Protein AF-A0A015LK15-F1 (afdb_monomer)

Radius of gyration: 27.37 Å; Cα contacts (8 Å, |Δi|>4): 555; chains: 1; bounding box: 59×70×68 Å

Mean predicted aligned error: 10.57 Å

Nearest PDB structures (foldseek):
  7m5z-assembly1_A  TM=5.464E-01  e=1.252E-03  Homo sapiens
  6tpf-assembly1_A  TM=5.143E-01  e=5.768E-03  Homo sapiens
  4bkj-assembly1_A  TM=4.515E-01  e=1.238E-02  Homo sapiens
  3zos-assembly1_A  TM=4.507E-01  e=1.313E-02  Homo sapiens
  7v3v-assembly1_H  TM=5.936E-01  e=7.219E-02  Saccharomyces cerevisiae S288C

Sequence (323 aa):
MSSQDDDDQCKKCGEKYMSEYDAMYKWCKSCQINNLKQNFTNWTSENEKIDNLIQEMQLEINELDDMIFEWIPYDQFDDIKEIGEGSDKVHLAIWKDGPLDYDKNKNEYTRKQQNKKIVLKLYNLRNIINEFFIDQDKKYSITYIGEVLRIHGISQYPNTEDYIIVFQDIYCVKCGKIYTNIIKEWCEPCKINYFKENLIRSGNENIDNIIHEMQLKIDYKSDIIFEWIPYNQLSDIQEIGKDDFDIIYSATWKNGPSCYNDREWTRKSNKVVTLKYLYNSQNVIKHLNMIKFNKYSKMYGVSQNPDTEIYILIFQIYIVKMR

pLDDT: mean 83.03, std 12.27, range [31.75, 96.38]

Foldseek 3Di:
DDDDPPQQAQPPPRHGAPDPVCSLLSNHLVVQLVVCVVCLVVADPVDPVQSVLLNVQQNPDDDQAFFRAGAAEPVQWAPWAWFDDDPFIKTKTWRQQDTFHQDSVVRDTDGPRDIAIKMKTKDAPVRVCCQRPVDPPVQAHSDDDDNRWHWRYKYADPPDNIIITITHPQAQPVPRHGAPDSVQSHRLVVQLVCCVPPADDQPDPLQRVLLVLLSSPDDHQPQARAGEAEPVQWAPWDFDDADPPFTKIKTWRAQAGWTADPNDIGTDHIDIKIKTWDPPDPPPSVVSVVCSPPSPQQWNYWYADPVVRIIITIHHDDPPPDD

Structure (mmCIF, N/CA/C/O backbone):
data_AF-A0A015LK15-F1
#
_entry.id   AF-A0A015LK15-F1
#
loop_
_atom_site.group_PDB
_atom_site.id
_atom_site.type_symbol
_atom_site.label_atom_id
_atom_site.label_alt_id
_atom_site.label_comp_id
_atom_site.label_asym_id
_atom_site.label_entity_id
_atom_site.label_seq_id
_atom_site.pdbx_PDB_ins_code
_atom_site.Cartn_x
_atom_site.Cartn_y
_atom_site.Cartn_z
_atom_site.occupancy
_atom_site.B_iso_or_equiv
_atom_site.auth_seq_id
_atom_site.auth_comp_id
_atom_site.auth_asym_id
_atom_site.auth_atom_id
_atom_site.pdbx_PDB_model_num
ATOM 1 N N . MET A 1 1 ? -6.405 47.075 18.929 1.00 38.19 1 MET A N 1
ATOM 2 C CA . MET A 1 1 ? -7.025 46.547 17.696 1.00 38.19 1 MET A CA 1
ATOM 3 C C . MET A 1 1 ? -6.173 45.349 17.295 1.00 38.19 1 MET A C 1
ATOM 5 O O . MET A 1 1 ? -5.124 45.557 16.712 1.00 38.19 1 MET A O 1
ATOM 9 N N . SER A 1 2 ? -6.318 44.210 17.989 1.00 42.12 2 SER A N 1
ATOM 10 C CA . SER A 1 2 ? -7.120 43.035 17.563 1.00 42.12 2 SER A CA 1
ATOM 11 C C . SER A 1 2 ? -6.777 42.631 16.124 1.00 42.12 2 SER A C 1
ATOM 13 O O . SER A 1 2 ? -6.999 43.432 15.225 1.00 42.12 2 SER A O 1
ATOM 15 N N . SER A 1 3 ? -6.263 41.451 15.799 1.00 46.72 3 SER A N 1
ATOM 16 C CA . SER A 1 3 ? -6.257 40.148 16.475 1.00 46.72 3 SER A CA 1
ATOM 17 C C . SER A 1 3 ? -5.442 39.216 15.564 1.00 46.72 3 SER A C 1
ATOM 19 O O . SER A 1 3 ? -5.793 39.096 14.391 1.00 46.72 3 SER A O 1
ATOM 21 N N . GLN A 1 4 ? -4.369 38.595 16.056 1.00 45.47 4 GLN A N 1
ATOM 22 C CA . GLN A 1 4 ? -3.610 37.583 15.297 1.00 45.47 4 GLN A CA 1
ATOM 23 C C . GLN A 1 4 ? -3.459 36.243 16.040 1.00 45.47 4 GLN A C 1
ATOM 25 O O . GLN A 1 4 ? -2.825 35.345 15.507 1.00 45.47 4 GLN A O 1
ATOM 30 N N . ASP A 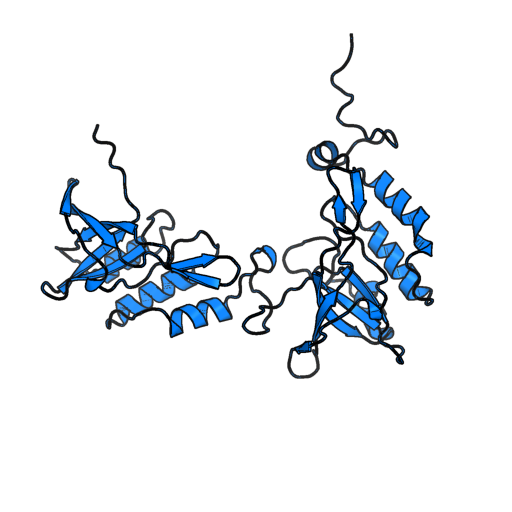1 5 ? -4.112 36.069 17.197 1.00 47.66 5 ASP A N 1
ATOM 31 C CA . ASP A 1 5 ? -3.916 34.900 18.076 1.00 47.66 5 ASP A CA 1
ATOM 32 C C . ASP A 1 5 ? -5.13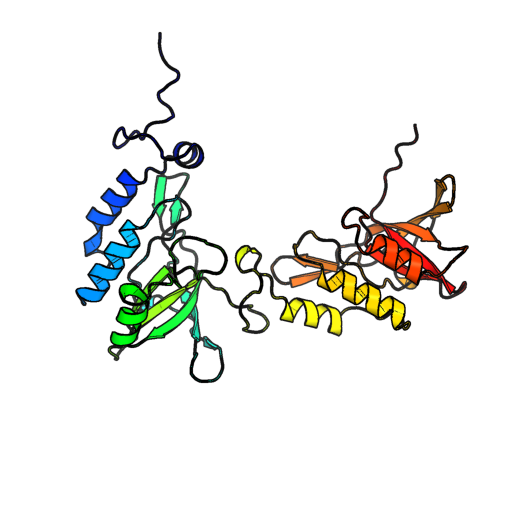3 33.946 18.175 1.00 47.66 5 ASP A C 1
ATOM 34 O O . ASP A 1 5 ? -5.098 32.988 18.943 1.00 47.66 5 ASP A O 1
ATOM 38 N N . ASP A 1 6 ? -6.208 34.162 17.402 1.00 54.12 6 ASP A N 1
ATOM 39 C CA . ASP A 1 6 ? -7.462 33.377 17.507 1.00 54.12 6 ASP A CA 1
ATOM 40 C C . ASP A 1 6 ? -7.508 32.095 16.641 1.00 54.12 6 ASP A C 1
ATOM 42 O O . ASP A 1 6 ? -8.509 31.374 16.677 1.00 54.12 6 ASP A O 1
ATOM 46 N N . ASP A 1 7 ? -6.470 31.788 15.850 1.00 66.69 7 ASP A N 1
ATOM 47 C CA . ASP A 1 7 ? -6.483 30.634 14.919 1.00 66.69 7 ASP A CA 1
ATOM 48 C C . ASP A 1 7 ? -5.888 29.340 15.522 1.00 66.69 7 ASP A C 1
ATOM 50 O O . ASP A 1 7 ? -6.102 28.244 15.008 1.00 66.69 7 ASP A O 1
ATOM 54 N N . ASP A 1 8 ? -5.214 29.446 16.672 1.00 80.31 8 ASP A N 1
ATOM 55 C CA . ASP A 1 8 ? -4.489 28.342 17.327 1.00 80.31 8 ASP A CA 1
ATOM 56 C C . ASP A 1 8 ? -5.310 27.598 18.401 1.00 80.31 8 ASP A C 1
ATOM 58 O O . ASP A 1 8 ? -4.832 26.625 18.999 1.00 80.31 8 ASP A O 1
ATOM 62 N N . GLN A 1 9 ? -6.538 28.044 18.681 1.00 90.81 9 GLN A N 1
ATOM 63 C CA . GLN A 1 9 ? -7.384 27.497 19.745 1.00 90.81 9 GLN A CA 1
ATOM 64 C C . GLN A 1 9 ? -8.638 26.808 19.205 1.00 90.81 9 GLN A C 1
ATOM 66 O O . GLN A 1 9 ? -9.304 27.256 18.266 1.00 90.81 9 GLN A O 1
ATOM 71 N N . CYS A 1 10 ? -9.011 25.704 19.847 1.00 90.50 10 CYS A N 1
ATOM 72 C CA . CYS A 1 10 ? -10.240 25.001 19.544 1.00 90.50 10 CYS A CA 1
ATOM 73 C C . CYS A 1 10 ? -11.454 25.820 19.986 1.00 90.50 10 CYS A C 1
ATOM 75 O O . CYS A 1 10 ? -11.684 26.033 21.173 1.00 90.50 10 CYS A O 1
ATOM 77 N N . LYS A 1 11 ? -12.324 26.178 19.039 1.00 88.69 11 LYS A N 1
ATOM 78 C CA . LYS A 1 11 ? -13.545 26.956 19.321 1.00 88.69 11 LYS A CA 1
ATOM 79 C C . LYS A 1 11 ? -14.558 26.245 20.228 1.00 88.69 11 LYS A C 1
ATOM 81 O O . LYS A 1 11 ? -15.452 26.900 20.750 1.00 88.69 11 LYS A O 1
ATOM 86 N N . LYS A 1 12 ? -14.460 24.917 20.382 1.00 88.94 12 LYS A N 1
ATOM 87 C CA . LYS A 1 12 ? -15.391 24.114 21.195 1.00 88.94 12 LYS A CA 1
ATOM 88 C C . LYS A 1 12 ? -15.009 24.091 22.679 1.00 88.94 12 LYS A C 1
ATOM 90 O O . LYS A 1 12 ? -15.898 24.183 23.516 1.00 88.94 12 LYS A O 1
ATOM 95 N N . CYS A 1 13 ? -13.720 23.960 23.004 1.00 92.38 13 CYS A N 1
ATOM 96 C CA . CYS A 1 13 ? -13.251 23.824 24.392 1.00 92.38 13 CYS A CA 1
ATOM 97 C C . CYS A 1 13 ? -12.262 24.908 24.849 1.00 92.38 13 CYS A C 1
ATOM 99 O O . CYS A 1 13 ? -11.939 24.959 26.030 1.00 92.38 13 CYS A O 1
ATOM 101 N N . GLY A 1 14 ? -11.773 25.764 23.948 1.00 91.06 14 GLY A N 1
ATOM 102 C CA . GLY A 1 14 ? -10.779 26.802 24.240 1.00 91.06 14 GLY A CA 1
ATOM 103 C C . GLY A 1 14 ? -9.339 26.295 24.384 1.00 91.06 14 GLY A C 1
ATOM 104 O O . GLY A 1 14 ? -8.431 27.097 24.575 1.00 91.06 14 GLY A O 1
ATOM 105 N N . GLU A 1 15 ? -9.099 24.985 24.287 1.00 92.12 15 GLU A N 1
ATOM 106 C CA . GLU A 1 15 ? -7.746 24.427 24.366 1.00 92.12 15 GLU A CA 1
ATOM 107 C C . GLU A 1 15 ? -6.954 24.663 23.077 1.00 92.12 15 GLU A C 1
ATOM 109 O O . GLU A 1 15 ? -7.517 24.696 21.979 1.00 92.12 15 GLU A O 1
ATOM 114 N N . LYS A 1 16 ? -5.630 24.792 23.206 1.00 91.62 16 LYS A N 1
ATOM 115 C CA . LYS A 1 16 ? -4.730 24.933 22.059 1.00 91.62 16 LYS A CA 1
ATOM 116 C C . LYS A 1 16 ? -4.676 23.629 21.252 1.00 91.62 16 LYS A C 1
ATOM 118 O O . LYS A 1 16 ? -4.640 22.545 21.835 1.00 91.62 16 LYS A O 1
ATOM 123 N N . TYR A 1 17 ? -4.635 23.728 19.924 1.00 90.38 17 TYR A N 1
ATOM 124 C CA . TYR A 1 17 ? -4.337 22.570 19.076 1.00 90.38 17 TYR A CA 1
ATOM 125 C C . TYR A 1 17 ? -2.923 22.033 19.342 1.00 90.38 17 TYR A C 1
ATOM 127 O O . TYR A 1 17 ? -2.017 22.782 19.715 1.00 90.38 17 TYR A O 1
ATOM 135 N N . MET A 1 18 ? -2.730 20.725 19.153 1.00 88.25 18 MET A N 1
ATOM 136 C CA . MET A 1 18 ? -1.440 20.068 19.396 1.00 88.25 18 MET A CA 1
ATOM 137 C C . MET A 1 18 ? -0.425 20.318 18.275 1.00 88.25 18 MET A C 1
ATOM 139 O O . MET A 1 18 ? 0.779 20.272 18.519 1.00 88.25 18 MET A O 1
ATOM 143 N N . SER A 1 19 ? -0.902 20.619 17.066 1.00 88.06 19 SER A N 1
ATOM 144 C CA . SER A 1 19 ? -0.083 20.953 15.904 1.00 88.06 19 SER A CA 1
ATOM 145 C C . SER A 1 19 ? -0.795 21.943 14.972 1.00 88.06 19 SER A C 1
ATOM 147 O O . SER A 1 19 ? -2.016 22.099 15.024 1.00 88.06 19 SER A O 1
ATOM 149 N N . GLU A 1 20 ? -0.042 22.586 14.073 1.00 87.12 20 GLU A N 1
ATOM 150 C CA . GLU A 1 20 ? -0.611 23.417 12.995 1.00 87.12 20 GLU A CA 1
ATOM 151 C C . GLU A 1 20 ? -1.525 22.598 12.067 1.00 87.12 20 GLU A C 1
ATOM 153 O O . GLU A 1 20 ? -2.526 23.099 11.559 1.00 87.12 20 GLU A O 1
ATOM 158 N N . TYR A 1 21 ? -1.201 21.316 11.868 1.00 85.94 21 TYR A N 1
ATOM 159 C CA . TYR A 1 21 ? -1.983 20.392 11.048 1.00 85.94 21 TYR A CA 1
ATOM 160 C C . TYR A 1 21 ? -3.356 20.104 11.676 1.00 85.94 21 TYR A C 1
ATOM 162 O O . TYR A 1 21 ? -4.379 20.148 10.987 1.00 85.94 21 TYR A O 1
ATOM 170 N N . ASP A 1 22 ? -3.392 19.912 12.997 1.00 87.88 22 ASP A N 1
ATOM 171 C CA . ASP A 1 22 ? -4.631 19.773 13.766 1.00 87.88 22 ASP A CA 1
ATOM 172 C C . ASP A 1 22 ? -5.466 21.056 13.730 1.00 87.88 22 ASP A C 1
ATOM 174 O O . ASP A 1 22 ? -6.681 20.990 13.541 1.00 87.88 22 ASP A O 1
ATOM 178 N N . ALA A 1 23 ? -4.821 22.223 13.850 1.00 87.94 23 ALA A N 1
ATOM 179 C CA . ALA A 1 23 ? -5.486 23.522 13.757 1.00 87.94 23 ALA A CA 1
ATOM 180 C C . ALA A 1 23 ? -6.124 23.737 12.378 1.00 87.94 23 ALA A C 1
ATOM 182 O O . ALA A 1 23 ? -7.308 24.077 12.283 1.00 87.94 23 ALA A O 1
ATOM 183 N N . MET A 1 24 ? -5.382 23.433 11.307 1.00 89.06 24 MET A N 1
ATOM 184 C CA . MET A 1 24 ? -5.845 23.545 9.921 1.00 89.06 24 MET A CA 1
ATOM 185 C C . MET A 1 24 ? -7.123 22.729 9.668 1.00 89.06 24 MET A C 1
ATOM 187 O O . MET A 1 24 ? -8.018 23.191 8.957 1.00 89.06 24 MET A O 1
ATOM 191 N N . TYR A 1 25 ? -7.236 21.540 10.269 1.00 88.88 25 TYR A N 1
ATOM 192 C CA . TYR A 1 25 ? -8.417 20.671 10.158 1.00 88.88 25 TYR A CA 1
ATOM 193 C C . TYR A 1 25 ? -9.355 20.721 11.367 1.00 88.88 25 TYR A C 1
ATOM 195 O O . TYR A 1 25 ? -10.274 19.904 11.481 1.00 88.88 25 TYR A O 1
ATOM 203 N N . LYS A 1 26 ? -9.139 21.683 12.269 1.00 90.56 26 LYS A N 1
ATOM 204 C CA . LYS A 1 26 ? -9.928 21.908 13.487 1.00 90.56 26 LYS A CA 1
ATOM 205 C C . LYS A 1 26 ? -10.119 20.638 14.325 1.00 90.56 26 LYS A C 1
ATOM 207 O O . LYS A 1 26 ? -11.142 20.478 14.998 1.00 90.56 26 LYS A O 1
ATOM 212 N N . TRP A 1 27 ? -9.149 19.729 14.284 1.00 93.00 27 TRP A N 1
ATOM 213 C CA . TRP A 1 27 ? -9.175 18.484 15.036 1.00 93.00 27 TRP A CA 1
ATOM 214 C C . TRP A 1 27 ? -8.619 18.740 16.436 1.00 93.00 27 TRP A C 1
ATOM 216 O O . TRP A 1 27 ? -7.451 19.050 16.608 1.00 93.00 27 TRP A O 1
ATOM 226 N N . CYS A 1 28 ? -9.461 18.660 17.463 1.00 92.38 28 CYS A N 1
ATOM 227 C CA . CYS A 1 28 ? -9.033 18.864 18.846 1.00 92.38 28 CYS A CA 1
ATOM 228 C C . CYS A 1 28 ? -9.097 17.548 19.618 1.00 92.38 28 CYS A C 1
ATOM 230 O O . CYS A 1 28 ? -10.198 17.059 19.888 1.00 92.38 28 CYS A O 1
ATOM 232 N N . LYS A 1 29 ? -7.932 17.024 20.020 1.00 91.81 29 LYS A N 1
ATOM 233 C CA . LYS A 1 29 ? -7.795 15.767 20.771 1.00 91.81 29 LYS A CA 1
ATOM 234 C C . LYS A 1 29 ? -8.768 15.671 21.945 1.00 91.81 29 LYS A C 1
ATOM 236 O O . LYS A 1 29 ? -9.537 14.719 22.025 1.00 91.81 29 LYS A O 1
ATOM 241 N N . SER A 1 30 ? -8.796 16.678 22.816 1.00 93.44 30 SER A N 1
ATOM 242 C CA . SER A 1 30 ? -9.657 16.672 24.004 1.00 93.44 30 SER A CA 1
ATOM 243 C C . SER A 1 30 ? -11.142 16.666 23.657 1.00 93.44 30 SER A C 1
ATOM 245 O O . SER A 1 30 ? -11.916 15.939 24.275 1.00 93.44 30 SER A O 1
ATOM 247 N N . CYS A 1 31 ? -11.554 17.414 22.626 1.00 92.62 31 CYS A N 1
ATOM 248 C CA . CYS A 1 31 ? -12.929 17.350 22.130 1.00 92.62 31 CYS A CA 1
ATOM 249 C C . CYS A 1 31 ? -13.267 15.958 21.589 1.00 92.62 31 CYS A C 1
ATOM 251 O O . CYS A 1 31 ? -14.350 15.454 21.874 1.00 92.62 31 CYS A O 1
ATOM 253 N N . GLN A 1 32 ? -12.356 15.328 20.841 1.00 92.25 32 GLN A N 1
ATOM 254 C CA . GLN A 1 32 ? -12.592 13.989 20.301 1.00 92.25 32 GLN A CA 1
ATOM 255 C C . GLN A 1 32 ? -12.675 12.932 21.402 1.00 92.25 32 GLN A C 1
ATOM 257 O O . GLN A 1 32 ? -13.628 12.160 21.419 1.00 92.25 32 GLN A O 1
ATOM 262 N N . ILE A 1 33 ? -11.759 12.953 22.372 1.00 92.62 33 ILE A N 1
ATOM 263 C CA . ILE A 1 33 ? -11.804 12.068 23.543 1.00 92.62 33 ILE A CA 1
ATOM 264 C C . ILE A 1 33 ? -13.119 12.247 24.313 1.00 92.62 33 ILE A C 1
ATOM 266 O O . ILE A 1 33 ? -13.751 11.264 24.697 1.00 92.62 33 ILE A O 1
ATOM 270 N N . ASN A 1 34 ? -13.566 13.488 24.519 1.00 93.00 34 ASN A N 1
ATOM 271 C CA . ASN A 1 34 ? -14.830 13.756 25.206 1.00 93.00 34 ASN A CA 1
ATOM 272 C C . ASN A 1 34 ? -16.042 13.247 24.411 1.00 93.00 34 ASN A C 1
ATOM 274 O O . ASN A 1 34 ? -16.947 12.665 25.007 1.00 93.00 34 ASN A O 1
ATOM 278 N N . ASN A 1 35 ? -16.044 13.401 23.084 1.00 90.81 35 ASN A N 1
ATOM 279 C CA . ASN A 1 35 ? -17.092 12.851 22.222 1.00 90.81 35 ASN A CA 1
ATOM 280 C C . ASN A 1 35 ? -17.115 11.315 22.259 1.00 90.81 35 ASN A C 1
ATOM 282 O O . ASN A 1 35 ? -18.193 10.730 22.319 1.00 90.81 35 ASN A O 1
ATOM 286 N N . LEU A 1 36 ? -15.953 10.653 22.248 1.00 91.50 36 LEU A N 1
ATOM 287 C CA . LEU A 1 36 ? -15.868 9.192 22.344 1.00 91.50 36 LEU A CA 1
ATOM 288 C C . LEU A 1 36 ? -16.421 8.699 23.684 1.00 91.50 36 LEU A C 1
ATOM 290 O O . LEU A 1 36 ? -17.302 7.843 23.691 1.00 91.50 36 LEU A O 1
ATOM 294 N N . LYS A 1 37 ? -16.017 9.323 24.800 1.00 92.44 37 LYS A N 1
ATOM 295 C CA . LYS A 1 37 ? -16.526 9.005 26.147 1.00 92.44 37 LYS A CA 1
ATOM 296 C C . LYS A 1 37 ? -18.048 9.087 26.252 1.00 92.44 37 LYS A C 1
ATOM 298 O O . LYS A 1 37 ? -18.660 8.252 26.910 1.00 92.44 37 LYS A O 1
ATOM 303 N N . GLN A 1 38 ? -18.668 10.074 25.604 1.00 90.56 38 GLN A N 1
ATOM 304 C CA . GLN A 1 38 ? -20.130 10.216 25.583 1.00 90.56 38 GLN A CA 1
ATOM 305 C C . GLN A 1 38 ? -20.835 9.094 24.812 1.00 90.56 38 GLN A C 1
ATOM 307 O O . GLN A 1 38 ? -22.015 8.852 25.039 1.00 90.56 38 GLN A O 1
ATOM 312 N N . ASN A 1 39 ? -20.120 8.417 23.914 1.00 88.06 39 ASN A N 1
ATOM 313 C CA . ASN A 1 39 ? -20.656 7.394 23.027 1.00 88.06 39 ASN A CA 1
ATOM 314 C C . ASN A 1 39 ? -20.202 5.972 23.391 1.00 88.06 39 ASN A C 1
ATOM 316 O O . ASN A 1 39 ? -20.536 5.049 22.659 1.00 88.06 39 ASN A O 1
ATOM 320 N N . PHE A 1 40 ? -19.487 5.756 24.503 1.00 89.31 40 PHE A N 1
ATOM 321 C CA . PHE A 1 40 ? -18.984 4.428 24.899 1.00 89.31 40 PHE A CA 1
ATOM 322 C C . PHE A 1 40 ? -20.060 3.335 24.924 1.00 89.31 40 PHE A C 1
ATOM 324 O O . PHE A 1 40 ? -19.787 2.194 24.566 1.00 89.31 40 PHE A O 1
ATOM 331 N N . THR A 1 41 ? -21.304 3.683 25.256 1.00 86.00 41 THR A N 1
ATOM 332 C CA . THR A 1 41 ? -22.437 2.745 25.254 1.00 86.00 41 THR A CA 1
ATOM 333 C C . THR A 1 41 ? -22.827 2.239 23.862 1.00 86.00 41 THR A C 1
ATOM 335 O O . THR A 1 41 ? -23.567 1.266 23.763 1.00 86.00 41 THR A O 1
ATOM 338 N N . ASN A 1 42 ? -22.356 2.878 22.788 1.00 87.19 42 ASN A N 1
ATOM 339 C CA . ASN A 1 42 ? -22.680 2.506 21.410 1.00 87.19 42 ASN A CA 1
ATOM 340 C C . ASN A 1 42 ? -21.804 1.355 20.881 1.00 87.19 42 ASN A C 1
ATOM 342 O O . ASN A 1 42 ? -22.168 0.744 19.880 1.00 87.19 42 ASN A O 1
ATOM 346 N N . TRP A 1 43 ? -20.673 1.053 21.532 1.00 86.06 43 TRP A N 1
ATOM 347 C CA . TRP A 1 43 ? -19.726 0.003 21.123 1.00 86.06 43 TRP A CA 1
ATOM 348 C C . TRP A 1 43 ? -19.626 -1.114 22.167 1.00 86.06 43 TRP A C 1
ATOM 350 O O . TRP A 1 43 ? -18.529 -1.507 22.554 1.00 86.06 43 TRP A O 1
ATOM 360 N N . THR A 1 44 ? -20.770 -1.604 22.648 1.00 88.75 44 THR A N 1
ATOM 361 C CA . THR A 1 44 ? -20.804 -2.717 23.605 1.00 88.75 44 THR A CA 1
ATOM 362 C C . THR A 1 44 ? -20.846 -4.072 22.902 1.00 88.75 44 THR A C 1
ATOM 364 O O . THR A 1 44 ? -21.585 -4.282 21.938 1.00 88.75 44 THR A O 1
ATOM 367 N N . SER A 1 45 ? -20.038 -4.988 23.420 1.00 87.94 45 SER A N 1
ATOM 368 C CA . SER A 1 45 ? -19.926 -6.394 23.038 1.00 87.94 45 SER A CA 1
ATOM 369 C C . SER A 1 45 ? -20.686 -7.335 23.974 1.00 87.94 45 SER A C 1
ATOM 371 O O . SER A 1 45 ? -20.577 -8.550 23.828 1.00 87.94 45 SER A O 1
ATOM 373 N N . GLU A 1 46 ? -21.375 -6.790 24.984 1.00 89.12 46 GLU A N 1
ATOM 374 C CA . GLU A 1 46 ? -21.925 -7.527 26.134 1.00 89.12 46 GLU A CA 1
ATOM 375 C C . GLU A 1 46 ? -20.856 -8.223 27.011 1.00 89.12 46 GLU A C 1
ATOM 377 O O . GLU A 1 46 ? -21.187 -8.905 27.983 1.00 89.12 46 GLU A O 1
ATOM 382 N N . ASN A 1 47 ? -19.563 -8.017 26.728 1.00 90.19 47 ASN A N 1
ATOM 383 C CA . ASN A 1 47 ? -18.441 -8.485 27.537 1.00 90.19 47 ASN A CA 1
ATOM 384 C C . ASN A 1 47 ? -17.663 -7.294 28.109 1.00 90.19 47 ASN A C 1
ATOM 386 O O . ASN A 1 47 ? -16.911 -6.629 27.402 1.00 90.19 47 ASN A O 1
ATOM 390 N N . GLU A 1 48 ? -17.771 -7.092 29.423 1.00 91.12 48 GLU A N 1
ATOM 391 C CA . GLU A 1 48 ? -17.141 -5.974 30.142 1.00 91.12 48 GLU A CA 1
ATOM 392 C C . GLU A 1 48 ? -15.633 -5.837 29.863 1.00 91.12 48 GLU A C 1
ATOM 394 O O . GLU A 1 48 ? -15.124 -4.728 29.728 1.00 91.12 48 GLU A O 1
ATOM 399 N N . LYS A 1 49 ? -14.897 -6.948 29.725 1.00 89.81 49 LYS A N 1
ATOM 400 C CA . LYS A 1 49 ? -13.449 -6.893 29.460 1.00 89.81 49 LYS A CA 1
ATOM 401 C C . LYS A 1 49 ? -13.135 -6.377 28.059 1.00 89.81 49 LYS A C 1
ATOM 403 O O . LYS A 1 49 ? -12.151 -5.666 27.884 1.00 89.81 49 LYS A O 1
ATOM 408 N N . ILE A 1 50 ? -13.946 -6.754 27.075 1.00 90.38 50 ILE A N 1
ATOM 409 C CA . ILE A 1 50 ? -13.789 -6.306 25.689 1.00 90.38 50 ILE A CA 1
ATOM 410 C C . ILE A 1 50 ? -14.249 -4.856 25.555 1.00 90.38 50 ILE A C 1
ATOM 412 O O . ILE A 1 50 ? -13.568 -4.064 24.911 1.00 90.38 50 ILE A O 1
ATOM 416 N N . ASP A 1 51 ? -15.334 -4.482 26.227 1.00 92.50 51 ASP A N 1
ATOM 417 C CA . ASP A 1 51 ? -15.818 -3.100 26.253 1.00 92.50 51 ASP A CA 1
ATOM 418 C C . ASP A 1 51 ? -14.771 -2.166 26.872 1.00 92.50 51 ASP A C 1
ATOM 420 O O . ASP A 1 51 ? -14.479 -1.110 26.311 1.00 92.50 51 ASP A O 1
ATOM 424 N N . ASN A 1 52 ? -14.133 -2.584 27.970 1.00 91.50 52 ASN A N 1
ATOM 425 C CA . ASN A 1 52 ? -13.027 -1.843 28.578 1.00 91.50 52 ASN A CA 1
ATOM 426 C C . ASN A 1 52 ? -11.827 -1.725 27.626 1.00 91.50 52 ASN A C 1
ATOM 428 O O . ASN A 1 52 ? -11.292 -0.629 27.477 1.00 91.50 52 ASN A O 1
ATOM 432 N N . LEU A 1 53 ? -11.445 -2.807 26.931 1.00 90.19 53 LEU A N 1
ATOM 433 C CA . LEU A 1 53 ? -10.383 -2.765 25.916 1.00 90.19 53 LEU A CA 1
ATOM 434 C C . LEU A 1 53 ? -10.698 -1.743 24.817 1.00 90.19 53 LEU A C 1
ATOM 436 O O . LEU A 1 53 ? -9.838 -0.953 24.434 1.00 90.19 53 LEU A O 1
ATOM 440 N N . ILE A 1 54 ? -11.930 -1.746 24.304 1.00 92.19 54 ILE A N 1
ATOM 441 C CA . ILE A 1 54 ? -12.347 -0.818 23.251 1.00 92.19 54 ILE A CA 1
ATOM 442 C C . ILE A 1 54 ? -12.228 0.626 23.739 1.00 92.19 54 ILE A C 1
ATOM 444 O O . ILE A 1 54 ? -11.668 1.461 23.031 1.00 92.19 54 ILE A O 1
ATOM 448 N N . GLN A 1 55 ? -12.700 0.914 24.952 1.00 93.31 55 GLN A N 1
ATOM 449 C CA . GLN A 1 55 ? -12.603 2.246 25.547 1.00 93.31 55 GLN A CA 1
ATOM 450 C C . GLN A 1 55 ? -11.148 2.680 25.748 1.00 93.31 55 GLN A C 1
ATOM 452 O O . GLN A 1 55 ? -10.804 3.806 25.397 1.00 93.31 55 GLN A O 1
ATOM 457 N N . GLU A 1 56 ? -10.283 1.805 26.268 1.00 91.44 56 GLU A N 1
ATOM 458 C CA . GLU A 1 56 ? -8.852 2.090 26.429 1.00 91.44 56 GLU A CA 1
ATOM 459 C C . GLU A 1 56 ? -8.204 2.439 25.085 1.00 91.44 56 GLU A C 1
ATOM 461 O O . GLU A 1 56 ? -7.600 3.504 24.963 1.00 91.44 56 GLU A O 1
ATOM 466 N N . MET A 1 57 ? -8.426 1.619 24.053 1.00 90.50 57 MET A N 1
ATOM 467 C CA . MET A 1 57 ? -7.912 1.859 22.700 1.00 90.50 57 MET A CA 1
ATOM 468 C C . MET A 1 57 ? -8.436 3.174 22.104 1.00 90.50 57 MET A C 1
ATOM 470 O O . MET A 1 57 ? -7.677 3.936 21.512 1.00 90.50 57 MET A O 1
ATOM 474 N N . GLN A 1 58 ? -9.722 3.485 22.284 1.00 93.00 58 GLN A N 1
ATOM 475 C CA . GLN A 1 58 ? -10.317 4.746 21.827 1.00 93.00 58 GLN A CA 1
ATOM 476 C C . GLN A 1 58 ? -9.714 5.978 22.515 1.00 93.00 58 GLN A C 1
ATOM 478 O O . GLN A 1 58 ? -9.690 7.056 21.923 1.00 93.00 58 GLN A O 1
ATOM 483 N N . LEU A 1 59 ? -9.221 5.848 23.749 1.00 92.88 59 LEU A N 1
ATOM 484 C CA . LEU A 1 59 ? -8.556 6.932 24.475 1.00 92.88 59 LEU A CA 1
ATOM 485 C C . LEU A 1 59 ? -7.093 7.134 24.054 1.00 92.88 59 LEU A C 1
ATOM 487 O O . LEU A 1 59 ? -6.524 8.181 24.370 1.00 92.88 59 LEU A O 1
ATOM 491 N N . GLU A 1 60 ? -6.497 6.184 23.325 1.00 90.19 60 GLU A N 1
ATOM 492 C CA . GLU A 1 60 ? -5.129 6.304 22.804 1.00 90.19 60 GLU A CA 1
ATOM 493 C C . GLU A 1 60 ? -5.012 7.241 21.590 1.00 90.19 60 GLU A C 1
ATOM 495 O O . GLU A 1 60 ? -3.890 7.565 21.198 1.00 90.19 60 GLU A O 1
ATOM 500 N N . ILE A 1 61 ? -6.130 7.712 21.013 1.00 90.31 61 ILE A N 1
ATOM 501 C CA . ILE A 1 61 ? -6.101 8.607 19.846 1.00 90.31 61 ILE A CA 1
ATOM 502 C C . ILE A 1 61 ? -5.243 9.845 20.119 1.00 90.31 61 ILE A C 1
ATOM 504 O O . ILE A 1 61 ? -5.313 10.477 21.181 1.00 90.31 61 ILE A O 1
ATOM 508 N N . ASN A 1 62 ? -4.427 10.218 19.143 1.00 88.44 62 ASN A N 1
ATOM 509 C CA . ASN A 1 62 ? -3.463 11.294 19.290 1.00 88.44 62 ASN A CA 1
ATOM 510 C C . ASN A 1 62 ? -3.403 12.225 18.082 1.00 88.44 62 ASN A C 1
ATOM 512 O O . ASN A 1 62 ? -3.147 13.410 18.272 1.00 88.44 62 ASN A O 1
ATOM 516 N N . GLU A 1 63 ? -3.672 11.711 16.888 1.00 86.69 63 GLU A N 1
ATOM 517 C CA . GLU A 1 63 ? -3.622 12.453 15.631 1.00 86.69 63 GLU A CA 1
ATOM 518 C C . GLU A 1 63 ? -4.925 12.284 14.845 1.00 86.69 63 GLU A C 1
ATOM 520 O O . GLU A 1 63 ? -5.675 11.327 15.045 1.00 86.69 63 GLU A O 1
ATOM 525 N N . LEU A 1 64 ? -5.202 13.201 13.912 1.00 84.88 64 LEU A N 1
ATOM 526 C CA . LEU A 1 64 ? -6.450 13.136 13.146 1.00 84.88 64 LEU A CA 1
ATOM 527 C C . LEU A 1 64 ? -6.574 11.890 12.253 1.00 84.88 64 LEU A C 1
ATOM 529 O O . LEU A 1 64 ? -7.687 11.518 11.894 1.00 84.88 64 LEU A O 1
ATOM 533 N N . ASP A 1 65 ? -5.438 11.319 11.839 1.00 82.38 65 ASP A N 1
ATOM 534 C CA . ASP A 1 65 ? -5.363 10.190 10.904 1.00 82.38 65 ASP A CA 1
ATOM 535 C C . ASP A 1 65 ? -5.366 8.834 11.653 1.00 82.38 65 ASP A C 1
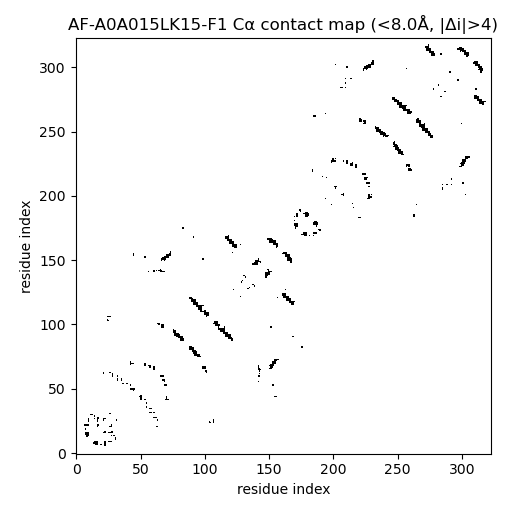ATOM 537 O O . ASP A 1 65 ? -5.185 7.769 11.038 1.00 82.38 65 ASP A O 1
ATOM 541 N N . ASP A 1 66 ? -5.556 8.868 12.979 1.00 87.06 66 ASP A N 1
ATOM 542 C CA . ASP A 1 66 ? -5.733 7.691 13.822 1.00 87.06 66 ASP A CA 1
ATOM 543 C C . ASP A 1 66 ? -7.098 7.050 13.590 1.00 87.06 66 ASP A C 1
ATOM 545 O O . ASP A 1 66 ? -8.126 7.714 13.443 1.00 87.06 66 ASP A O 1
ATOM 549 N N . MET A 1 67 ? -7.110 5.718 13.576 1.00 88.06 67 MET A N 1
ATOM 550 C CA . MET A 1 67 ? -8.353 4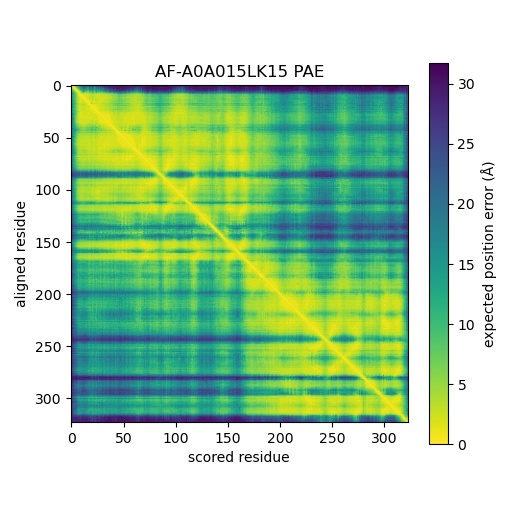.967 13.466 1.00 88.06 67 MET A CA 1
ATOM 551 C C . MET A 1 67 ? -9.101 4.998 14.795 1.00 88.06 67 MET A C 1
ATOM 553 O O . MET A 1 67 ? -8.512 4.794 15.856 1.00 88.06 67 MET A O 1
ATOM 557 N N . ILE A 1 68 ? -10.419 5.166 14.743 1.00 92.12 68 ILE A N 1
ATOM 558 C CA . ILE A 1 68 ? -11.252 4.869 15.906 1.00 92.12 68 ILE A CA 1
ATOM 559 C C . ILE A 1 68 ? -11.368 3.354 16.014 1.00 92.12 68 ILE A C 1
ATOM 561 O O . ILE A 1 68 ? -11.769 2.696 15.058 1.00 92.12 68 ILE A O 1
ATOM 565 N N . PHE A 1 69 ? -10.987 2.806 17.166 1.00 93.31 69 PHE A N 1
ATOM 566 C CA . PHE A 1 69 ? -11.144 1.385 17.448 1.00 93.31 69 PHE A CA 1
ATOM 567 C C . PHE A 1 69 ? -12.605 1.085 17.790 1.00 93.31 69 PHE A C 1
ATOM 569 O O . PHE A 1 69 ? -13.183 1.737 18.661 1.00 93.31 69 PHE A O 1
ATOM 576 N N . GLU A 1 70 ? -13.219 0.129 17.097 1.00 94.62 70 GLU A N 1
ATOM 577 C CA . GLU A 1 70 ? -14.665 -0.101 17.175 1.00 94.62 70 GLU A CA 1
ATOM 578 C C . GLU A 1 70 ? -15.018 -1.529 17.613 1.00 94.62 70 GLU A C 1
ATOM 580 O O . GLU A 1 70 ? -14.330 -2.494 17.276 1.00 94.62 70 GLU A O 1
ATOM 585 N N . TRP A 1 71 ? -16.152 -1.677 18.301 1.00 95.62 71 TRP A N 1
ATOM 586 C CA . TRP A 1 71 ? -16.908 -2.925 18.229 1.00 95.62 71 TRP A CA 1
ATOM 587 C C . TRP A 1 71 ? -17.595 -3.007 16.867 1.00 95.62 71 TRP A C 1
ATOM 589 O O . TRP A 1 71 ? -18.327 -2.090 16.485 1.00 95.62 71 TRP A O 1
ATOM 599 N N . ILE A 1 72 ? -17.364 -4.096 16.138 1.00 95.38 72 ILE A N 1
ATOM 600 C CA . ILE A 1 72 ? -17.900 -4.289 14.792 1.00 95.38 72 ILE A CA 1
ATOM 601 C C . ILE A 1 72 ? -18.816 -5.517 14.814 1.00 95.38 72 ILE A C 1
ATOM 603 O O . ILE A 1 72 ? -18.323 -6.632 14.999 1.00 95.38 72 ILE A O 1
ATOM 607 N N . PRO A 1 73 ? -20.137 -5.361 14.621 1.00 94.62 73 PRO A N 1
ATOM 608 C CA . PRO A 1 73 ? -21.051 -6.495 14.505 1.00 94.62 73 PRO A CA 1
ATOM 609 C C . PRO A 1 73 ? -20.620 -7.457 13.391 1.00 94.62 73 PRO A C 1
ATOM 611 O O . PRO A 1 73 ? -20.210 -7.019 12.320 1.00 94.62 73 PRO A O 1
ATOM 614 N N . TYR A 1 74 ? -20.691 -8.770 13.619 1.00 94.81 74 TYR A N 1
ATOM 615 C CA . TYR A 1 74 ? -20.182 -9.746 12.643 1.00 94.81 74 TYR A CA 1
ATOM 616 C C . TYR A 1 74 ? -20.910 -9.697 11.294 1.00 94.81 74 TYR A C 1
ATOM 618 O O . TYR A 1 74 ? -20.313 -9.925 10.243 1.00 94.81 74 TYR A O 1
ATOM 626 N N . ASP A 1 75 ? -22.201 -9.366 11.310 1.00 94.75 75 ASP A N 1
ATOM 627 C CA . ASP A 1 75 ? -23.029 -9.225 10.113 1.00 94.75 75 ASP A CA 1
ATOM 628 C C . ASP A 1 75 ? -22.594 -8.065 9.203 1.00 94.75 75 ASP A C 1
ATOM 630 O O . ASP A 1 75 ? -23.111 -7.935 8.096 1.00 94.75 75 ASP A O 1
ATOM 634 N N . GLN A 1 76 ? -21.617 -7.255 9.619 1.00 95.81 76 GLN A N 1
ATOM 635 C CA . GLN A 1 76 ? -20.970 -6.226 8.808 1.00 95.81 76 GLN A CA 1
ATOM 636 C C . GLN A 1 76 ? -19.955 -6.773 7.798 1.00 95.81 76 GLN A C 1
ATOM 638 O O . GLN A 1 76 ? -19.529 -6.020 6.915 1.00 95.81 76 GLN A O 1
ATOM 643 N N . PHE A 1 77 ? -19.566 -8.045 7.912 1.00 96.06 77 PHE A N 1
ATOM 644 C CA . PHE A 1 77 ? -18.552 -8.662 7.063 1.00 96.06 77 PHE A CA 1
ATOM 645 C C . PHE A 1 77 ? -19.169 -9.505 5.943 1.00 96.06 77 PHE A C 1
ATOM 647 O O . PHE A 1 77 ? -19.833 -10.507 6.197 1.00 96.06 77 PHE A O 1
ATOM 654 N N . ASP A 1 78 ? -18.871 -9.137 4.700 1.00 95.19 78 ASP A N 1
ATOM 655 C CA . ASP A 1 78 ? -19.235 -9.881 3.493 1.00 95.19 78 ASP A CA 1
ATOM 656 C C . ASP A 1 78 ? -17.988 -10.477 2.810 1.00 95.19 78 ASP A C 1
ATOM 658 O O . ASP A 1 78 ? -16.849 -10.103 3.105 1.00 95.19 78 ASP A O 1
ATOM 662 N N . ASP A 1 79 ? -18.203 -11.398 1.864 1.00 93.44 79 ASP A N 1
ATOM 663 C CA . ASP A 1 79 ? -17.160 -11.992 1.011 1.00 93.44 79 ASP A CA 1
ATOM 664 C C . ASP A 1 79 ? -15.952 -12.570 1.778 1.00 93.44 79 ASP A C 1
ATOM 666 O O . ASP A 1 79 ? -14.806 -12.465 1.329 1.00 93.44 79 ASP A O 1
ATOM 670 N N . ILE A 1 80 ? -16.206 -13.203 2.929 1.00 92.44 80 ILE A N 1
ATOM 671 C CA . ILE A 1 80 ? -15.166 -13.784 3.787 1.00 92.44 80 ILE A CA 1
ATOM 672 C C . ILE A 1 80 ? -14.456 -14.935 3.054 1.00 92.44 80 ILE A C 1
ATOM 674 O O . ILE A 1 80 ? -15.072 -15.939 2.691 1.00 92.44 80 ILE A O 1
ATOM 678 N N . LYS A 1 81 ? -13.141 -14.804 2.851 1.00 89.19 81 LYS A N 1
ATOM 679 C CA . LYS A 1 81 ? -12.278 -15.783 2.169 1.00 89.19 81 LYS A CA 1
ATOM 680 C C . LYS A 1 81 ? -11.071 -16.116 3.031 1.00 89.19 81 LYS A C 1
ATOM 682 O O . LYS A 1 81 ? -10.283 -15.228 3.343 1.00 89.19 81 LYS A O 1
ATOM 687 N N . GLU A 1 82 ? -10.905 -17.388 3.377 1.00 86.62 82 GLU A N 1
ATOM 688 C CA . GLU A 1 82 ? -9.719 -17.871 4.091 1.00 86.62 82 GLU A CA 1
ATOM 689 C C . GLU A 1 82 ? -8.463 -17.708 3.217 1.00 86.62 82 GLU A C 1
ATOM 691 O O . GLU A 1 82 ? -8.460 -18.048 2.031 1.00 86.62 82 GLU A O 1
ATOM 696 N N . ILE A 1 83 ? -7.401 -17.170 3.812 1.00 77.75 83 ILE A N 1
ATOM 697 C CA . ILE A 1 83 ? -6.064 -17.060 3.238 1.00 77.75 83 ILE A CA 1
ATOM 698 C C . ILE A 1 83 ? -5.017 -17.529 4.268 1.00 77.75 83 ILE A C 1
ATOM 700 O O . ILE A 1 83 ? -5.197 -17.402 5.478 1.00 77.75 83 ILE A O 1
ATOM 704 N N . GLY A 1 84 ? -3.898 -18.068 3.784 1.00 63.31 84 GLY A N 1
ATOM 705 C CA . GLY A 1 84 ? -2.826 -18.606 4.630 1.00 63.31 84 GLY A CA 1
ATOM 706 C C . GLY A 1 84 ? -2.884 -20.126 4.813 1.00 63.31 84 GLY A C 1
ATOM 707 O O . GLY A 1 84 ? -3.903 -20.767 4.580 1.00 63.31 84 GLY A O 1
ATOM 708 N N . GLU A 1 85 ? -1.752 -20.708 5.204 1.00 54.53 85 GLU A N 1
ATOM 709 C CA . GLU A 1 85 ? -1.582 -22.147 5.429 1.00 54.53 85 GLU A CA 1
ATOM 710 C C . GLU A 1 85 ? -1.138 -22.392 6.882 1.00 54.53 85 GLU A C 1
ATOM 712 O O . GLU A 1 85 ? -0.346 -21.628 7.432 1.00 54.53 85 GLU A O 1
ATOM 717 N N . GLY A 1 86 ? -1.623 -23.467 7.513 1.00 60.97 86 GLY A N 1
ATOM 718 C CA . GLY A 1 86 ? -1.217 -23.859 8.870 1.00 60.97 86 GLY A CA 1
ATOM 719 C C . GLY A 1 86 ? -2.030 -23.210 10.000 1.00 60.97 86 GLY A C 1
ATOM 720 O O . GLY A 1 86 ? -3.249 -23.089 9.902 1.00 60.97 86 GLY A O 1
ATOM 721 N N . SER A 1 87 ? -1.367 -22.864 11.110 1.00 54.09 87 SER A N 1
ATOM 722 C CA . SER A 1 87 ? -1.988 -22.352 12.348 1.00 54.09 87 SER A CA 1
ATOM 723 C C . SER A 1 87 ? -2.302 -20.851 12.338 1.00 54.09 87 SER A C 1
ATOM 725 O O . SER A 1 87 ? -3.007 -20.379 13.224 1.00 54.09 87 SER A O 1
ATOM 727 N N . ASP A 1 88 ? -1.816 -20.105 11.343 1.00 62.72 88 ASP A N 1
ATOM 728 C CA . ASP A 1 88 ? -2.024 -18.657 11.187 1.00 62.72 88 ASP A CA 1
ATOM 729 C C . ASP A 1 88 ? -3.086 -18.338 10.125 1.00 62.72 88 ASP A C 1
ATOM 731 O O . ASP A 1 88 ? -2.897 -17.489 9.252 1.00 62.72 88 ASP A O 1
ATOM 735 N N . LYS A 1 89 ? -4.222 -19.037 10.189 1.00 75.50 89 LYS A N 1
ATOM 736 C CA . LYS A 1 89 ? -5.357 -18.771 9.300 1.00 75.50 89 LYS A CA 1
ATOM 737 C C . LYS A 1 89 ? -5.871 -17.348 9.508 1.00 75.50 89 LYS A C 1
ATOM 739 O O . LYS A 1 89 ? -6.245 -16.961 10.617 1.00 75.50 89 LYS A O 1
ATOM 744 N N . VAL A 1 90 ? -5.922 -16.584 8.426 1.00 85.38 90 VAL A N 1
ATOM 745 C CA . VAL A 1 90 ? -6.510 -15.242 8.368 1.00 85.38 90 VAL A CA 1
ATOM 746 C C . VAL A 1 90 ? -7.544 -15.206 7.251 1.00 85.38 90 VAL A C 1
ATOM 748 O O . VAL A 1 90 ? -7.509 -16.025 6.341 1.00 85.38 90 VAL A O 1
ATOM 751 N N . HIS A 1 91 ? -8.503 -14.291 7.312 1.00 87.94 91 HIS A N 1
ATOM 752 C CA . HIS A 1 91 ? -9.565 -14.209 6.313 1.00 87.94 91 HIS A CA 1
ATOM 753 C C . HIS A 1 91 ? -9.621 -12.805 5.730 1.00 87.94 91 HIS A C 1
ATOM 755 O O . HIS A 1 91 ? -9.606 -11.828 6.468 1.00 87.94 91 HIS A O 1
ATOM 761 N N . LEU A 1 92 ? -9.706 -12.689 4.409 1.00 90.00 92 LEU A N 1
ATOM 762 C CA . LEU A 1 92 ? -10.058 -11.431 3.758 1.00 90.00 92 LEU A CA 1
ATOM 763 C C . LEU A 1 92 ? -11.566 -11.260 3.805 1.00 90.00 92 LEU A C 1
ATOM 765 O O . LEU A 1 92 ? -12.288 -12.217 3.545 1.00 90.00 92 LEU A O 1
ATOM 769 N N . ALA A 1 93 ? -12.031 -10.052 4.093 1.00 93.12 93 ALA A N 1
ATOM 770 C CA . ALA A 1 93 ? -13.451 -9.730 4.091 1.00 93.12 93 ALA A CA 1
ATOM 771 C C . ALA A 1 93 ? -13.694 -8.301 3.597 1.00 93.12 93 ALA A C 1
ATOM 773 O O . ALA A 1 93 ? -12.772 -7.482 3.479 1.00 93.12 93 ALA A O 1
ATOM 774 N N . ILE A 1 94 ? -14.957 -8.006 3.311 1.00 94.19 94 ILE A N 1
ATOM 775 C CA . ILE A 1 94 ? -15.455 -6.667 3.025 1.00 94.19 94 ILE A CA 1
ATOM 776 C C . ILE A 1 94 ? -16.271 -6.198 4.226 1.00 94.19 94 ILE A C 1
ATOM 778 O O . ILE A 1 94 ? -17.292 -6.789 4.552 1.00 94.19 94 ILE A O 1
ATOM 782 N N . TRP A 1 95 ? -15.848 -5.111 4.861 1.00 95.25 95 TRP A N 1
ATOM 783 C CA . TRP A 1 95 ? -16.642 -4.402 5.857 1.00 95.25 95 TRP A CA 1
ATOM 784 C C . TRP A 1 95 ? -17.568 -3.404 5.157 1.00 95.25 95 TRP A C 1
ATOM 786 O O . TRP A 1 95 ? -17.079 -2.432 4.577 1.00 95.25 95 TRP A O 1
ATOM 796 N N . LYS A 1 96 ? -18.885 -3.649 5.204 1.00 93.88 96 LYS A N 1
ATOM 797 C CA . LYS A 1 96 ? -19.923 -2.852 4.519 1.00 93.88 96 LYS A CA 1
ATOM 798 C C . LYS A 1 96 ? -19.904 -1.369 4.885 1.00 93.88 96 LYS A C 1
ATOM 800 O O . LYS A 1 96 ? -19.766 -0.518 4.011 1.00 93.88 96 LYS A O 1
ATOM 805 N N . ASP A 1 97 ? -19.988 -1.061 6.174 1.00 91.00 97 ASP A N 1
ATOM 806 C CA . ASP A 1 97 ? -20.082 0.332 6.618 1.00 91.00 97 ASP A CA 1
ATOM 807 C C . ASP A 1 97 ? -18.727 1.060 6.600 1.00 91.00 97 ASP A C 1
ATOM 809 O O . ASP A 1 97 ? -18.677 2.295 6.546 1.00 91.00 97 ASP A O 1
ATOM 813 N N . GLY A 1 98 ? -17.632 0.291 6.603 1.00 92.06 98 GLY A N 1
ATOM 814 C CA . GLY A 1 98 ? -16.269 0.799 6.707 1.00 92.06 98 GLY A CA 1
ATOM 815 C C . GLY A 1 98 ? -15.984 1.483 8.054 1.00 92.06 98 GLY A C 1
ATOM 816 O O . GLY A 1 98 ? -16.888 1.663 8.871 1.00 92.06 98 GLY A O 1
ATOM 817 N N . PRO A 1 99 ? -14.726 1.883 8.305 1.00 91.69 99 PRO A N 1
ATOM 818 C CA . PRO A 1 99 ? -14.342 2.536 9.554 1.00 91.69 99 PRO A CA 1
ATOM 819 C C . PRO A 1 99 ? -14.922 3.948 9.681 1.00 91.69 99 PRO A C 1
ATOM 821 O O . PRO A 1 99 ? -15.157 4.633 8.678 1.00 91.69 99 PRO A O 1
ATOM 824 N N . LEU A 1 100 ? -15.098 4.403 10.923 1.00 90.94 100 LEU A N 1
ATOM 825 C CA . LEU A 1 100 ? -15.246 5.826 11.222 1.00 90.94 100 LEU A CA 1
ATOM 826 C C . LEU A 1 100 ? -13.971 6.582 10.829 1.00 90.94 100 LEU A C 1
ATOM 828 O O . LEU A 1 100 ? -12.863 6.171 11.168 1.00 90.94 100 LEU A O 1
ATOM 832 N N . ASP A 1 101 ? -14.143 7.704 10.134 1.00 88.19 101 ASP A N 1
ATOM 833 C CA . ASP A 1 101 ? -13.050 8.569 9.688 1.00 88.19 101 ASP A CA 1
ATOM 834 C C . ASP A 1 101 ? -13.406 10.037 9.944 1.00 88.19 101 ASP A C 1
ATOM 836 O O . ASP A 1 101 ? -14.577 10.428 9.879 1.00 88.19 101 ASP A O 1
ATOM 840 N N . TYR A 1 102 ? -12.405 10.859 10.248 1.00 89.06 102 TYR A N 1
ATOM 841 C CA . TYR A 1 102 ? -12.621 12.272 10.520 1.00 89.06 102 TYR A CA 1
ATOM 842 C C . TYR A 1 102 ? -12.882 13.031 9.213 1.00 89.06 102 TYR A C 1
ATOM 844 O O . TYR A 1 102 ? -12.010 13.192 8.352 1.00 89.06 102 TYR A O 1
ATOM 852 N N . ASP A 1 103 ? -14.104 13.535 9.047 1.00 88.62 103 ASP A N 1
ATOM 853 C CA . ASP A 1 103 ? -14.455 14.384 7.916 1.00 88.62 103 ASP A CA 1
ATOM 854 C C . ASP A 1 103 ? -13.929 15.801 8.166 1.00 88.62 103 ASP A C 1
ATOM 856 O O . ASP A 1 103 ? -14.531 16.596 8.886 1.00 88.62 103 ASP A O 1
ATOM 860 N N . LYS A 1 104 ? -12.808 16.126 7.516 1.00 88.38 104 LYS A N 1
ATOM 861 C CA . LYS A 1 104 ? -12.145 17.441 7.555 1.00 88.38 104 LYS A CA 1
ATOM 862 C C . LYS A 1 104 ? -13.062 18.616 7.184 1.00 88.38 104 LYS A C 1
ATOM 864 O O . LYS A 1 104 ? -12.792 19.742 7.587 1.00 88.38 104 LYS A O 1
ATOM 869 N N . ASN A 1 105 ? -14.131 18.389 6.416 1.00 87.00 105 ASN A N 1
ATOM 870 C CA . ASN A 1 105 ? -15.076 19.447 6.051 1.00 87.00 105 ASN A CA 1
ATOM 871 C C . ASN A 1 105 ? -16.126 19.666 7.145 1.00 87.00 105 ASN A C 1
ATOM 873 O O . ASN A 1 105 ? -16.514 20.805 7.410 1.00 87.00 105 ASN A O 1
ATOM 877 N N . LYS A 1 106 ? -16.584 18.584 7.785 1.00 86.50 106 LYS A N 1
ATOM 878 C CA . LYS A 1 106 ? -17.616 18.627 8.836 1.00 86.50 106 LYS A CA 1
ATOM 879 C C . LYS A 1 106 ? -17.045 18.783 10.248 1.00 86.50 106 LYS A C 1
ATOM 881 O O . LYS A 1 106 ? -17.750 19.233 11.145 1.00 86.50 106 LYS A O 1
ATOM 886 N N . ASN A 1 107 ? -15.757 18.507 10.427 1.00 84.31 107 ASN A N 1
ATOM 887 C CA . ASN A 1 107 ? -15.044 18.495 11.705 1.00 84.31 107 ASN A CA 1
ATOM 888 C C . ASN A 1 107 ? -15.634 17.496 12.720 1.00 84.31 107 ASN A C 1
ATOM 890 O O . ASN A 1 107 ? -15.772 17.798 13.913 1.00 84.31 107 ASN A O 1
ATOM 894 N N . GLU A 1 108 ? -16.019 16.319 12.229 1.00 86.50 108 GLU A N 1
ATOM 895 C CA . GLU A 1 108 ? -16.616 15.228 13.004 1.00 86.50 108 GLU A CA 1
ATOM 896 C C . GLU A 1 108 ? -16.292 13.869 12.366 1.00 86.50 108 GLU A C 1
ATOM 898 O O . GLU A 1 108 ? -15.970 13.791 11.178 1.00 86.50 108 GLU A O 1
ATOM 903 N N . TYR A 1 109 ? -16.387 12.793 13.149 1.00 89.38 109 TYR A N 1
ATOM 904 C CA . TYR A 1 109 ? -16.247 11.437 12.624 1.00 89.38 109 TYR A CA 1
ATOM 905 C C . TYR A 1 109 ? -17.507 11.026 11.870 1.00 89.38 109 TYR A C 1
ATOM 907 O O . TYR A 1 109 ? -18.616 11.108 12.395 1.00 89.38 109 TYR A O 1
ATOM 915 N N . THR A 1 110 ? -17.334 10.552 10.641 1.00 89.88 110 THR A N 1
ATOM 916 C CA . THR A 1 110 ? -18.428 10.043 9.815 1.00 89.88 110 THR A CA 1
ATOM 917 C C . THR A 1 110 ? -18.011 8.758 9.116 1.00 89.88 110 THR A C 1
ATOM 919 O O . THR A 1 110 ? -16.828 8.515 8.875 1.00 89.88 110 THR A O 1
ATOM 922 N N . ARG A 1 111 ? -18.993 7.930 8.753 1.00 89.62 111 ARG A N 1
ATOM 923 C CA . ARG A 1 111 ? -18.763 6.836 7.809 1.00 89.62 111 ARG A CA 1
ATOM 924 C C . ARG A 1 111 ? -18.971 7.361 6.399 1.00 89.62 111 ARG A C 1
ATOM 926 O O . ARG A 1 111 ? -20.035 7.888 6.079 1.00 89.62 111 ARG A O 1
ATOM 933 N N . LYS A 1 112 ? -17.980 7.176 5.530 1.00 82.12 112 LYS A N 1
ATOM 934 C CA . LYS A 1 112 ? -18.055 7.595 4.119 1.00 82.12 112 LYS A CA 1
ATOM 935 C C . LYS A 1 112 ? -18.952 6.691 3.255 1.00 82.12 112 LYS A C 1
ATOM 937 O O . LYS A 1 112 ? -19.015 6.913 2.051 1.00 82.12 112 LYS A O 1
ATOM 942 N N . GLN A 1 113 ? -19.639 5.706 3.854 1.00 74.88 113 GLN A N 1
ATOM 943 C CA . GLN A 1 113 ? -20.455 4.683 3.175 1.00 74.88 113 GLN A CA 1
ATOM 944 C C . GLN A 1 113 ? -19.691 4.000 2.035 1.00 74.88 113 GLN A C 1
ATOM 946 O O . GLN A 1 113 ? -20.144 3.932 0.893 1.00 74.88 113 GLN A O 1
ATOM 951 N N . GLN A 1 114 ? -18.480 3.543 2.342 1.00 81.94 114 GLN A N 1
ATOM 952 C CA . GLN A 1 114 ? -17.634 2.841 1.391 1.00 81.94 114 GLN A CA 1
ATOM 953 C C . GLN A 1 114 ? -17.186 1.526 2.000 1.00 81.94 114 GLN A C 1
ATOM 955 O O . GLN A 1 114 ? -16.494 1.510 3.019 1.00 81.94 114 GLN A O 1
ATOM 960 N N . ASN A 1 115 ? -17.533 0.443 1.308 1.00 88.69 115 ASN A N 1
ATOM 961 C CA . ASN A 1 115 ? -17.059 -0.893 1.614 1.00 88.69 115 ASN A CA 1
ATOM 962 C C . ASN A 1 115 ? -15.529 -0.891 1.755 1.00 88.69 115 ASN A C 1
ATOM 964 O O . ASN A 1 115 ? -14.806 -0.452 0.852 1.00 88.69 115 ASN A O 1
ATOM 968 N N . LYS A 1 116 ? -15.022 -1.417 2.870 1.00 90.00 116 LYS A N 1
ATOM 969 C CA . LYS A 1 116 ? -13.589 -1.475 3.159 1.00 90.00 116 LYS A CA 1
ATOM 970 C C . LYS A 1 116 ? -13.098 -2.914 3.129 1.00 90.00 116 LYS A C 1
ATOM 972 O O . LYS A 1 116 ? -13.627 -3.770 3.826 1.00 90.00 116 LYS A O 1
ATOM 977 N N . LYS A 1 117 ? -12.046 -3.180 2.354 1.00 90.19 117 LYS A N 1
ATOM 978 C CA . LYS A 1 117 ? -11.316 -4.451 2.454 1.00 90.19 117 LYS A CA 1
ATOM 979 C C . LYS A 1 117 ? -10.540 -4.490 3.763 1.00 90.19 117 LYS A C 1
ATOM 981 O O . LYS A 1 117 ? -9.854 -3.520 4.097 1.00 90.19 117 LYS A O 1
ATOM 986 N N . ILE A 1 118 ? -10.657 -5.605 4.465 1.00 91.56 118 ILE A N 1
ATOM 987 C CA . ILE A 1 118 ? -10.079 -5.835 5.786 1.00 91.56 118 ILE A CA 1
ATOM 988 C C . ILE A 1 118 ? -9.572 -7.271 5.896 1.00 91.56 118 ILE A C 1
ATOM 990 O O . ILE A 1 118 ? -9.899 -8.132 5.072 1.00 91.56 118 ILE A O 1
ATOM 994 N N . VAL A 1 119 ? -8.794 -7.522 6.942 1.00 89.94 119 VAL A N 1
ATOM 995 C CA . VAL A 1 119 ? -8.361 -8.865 7.320 1.00 89.94 119 VAL A CA 1
ATOM 996 C C . VAL A 1 119 ? -8.934 -9.200 8.688 1.00 89.94 119 VAL A C 1
ATOM 998 O O . VAL A 1 119 ? -8.882 -8.394 9.609 1.00 89.94 119 VAL A O 1
ATOM 1001 N N . LEU A 1 120 ? -9.449 -10.412 8.821 1.00 91.00 120 LEU A N 1
ATOM 1002 C CA . LEU A 1 120 ? -9.994 -10.978 10.040 1.00 91.00 120 LEU A CA 1
ATOM 1003 C C . LEU A 1 120 ? -9.050 -12.071 10.541 1.00 91.00 120 LEU A C 1
ATOM 1005 O O . LEU A 1 120 ? -8.721 -12.999 9.796 1.00 91.00 120 LEU A O 1
ATOM 1009 N N . LYS A 1 121 ? -8.648 -12.007 11.810 1.00 87.88 121 LYS A N 1
ATOM 1010 C CA . LYS A 1 121 ? -7.960 -13.121 12.476 1.00 87.88 121 LYS A CA 1
ATOM 1011 C C . LYS A 1 121 ? -8.728 -13.525 13.726 1.00 87.88 121 LYS A C 1
ATOM 1013 O O . LYS A 1 121 ? -9.118 -12.661 14.509 1.00 87.88 121 LYS A O 1
ATOM 1018 N N . LEU A 1 122 ? -8.953 -14.828 13.872 1.00 88.88 122 LEU A N 1
ATOM 1019 C CA . LEU A 1 122 ? -9.711 -15.411 14.974 1.00 88.88 122 LEU A CA 1
ATOM 1020 C C . LEU A 1 122 ? -8.804 -15.640 16.190 1.0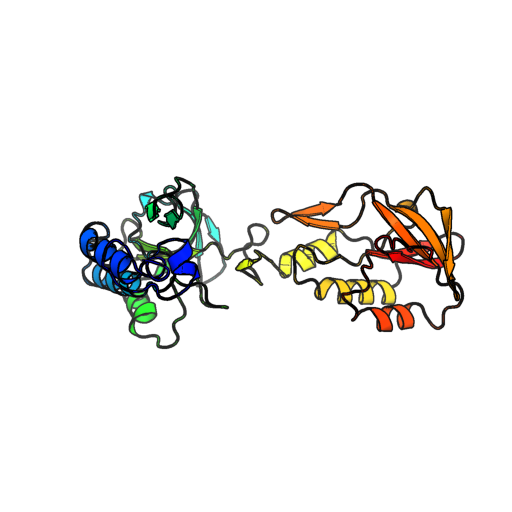0 88.88 122 LEU A C 1
ATOM 1022 O O . LEU A 1 122 ? -7.681 -16.129 16.055 1.00 88.88 122 LEU A O 1
ATOM 1026 N N . TYR A 1 123 ? -9.314 -15.319 17.372 1.00 85.25 123 TYR A N 1
ATOM 1027 C CA . TYR A 1 123 ? -8.648 -15.452 18.659 1.00 85.25 123 TYR A CA 1
ATOM 1028 C C . TYR A 1 123 ? -9.651 -15.921 19.710 1.00 85.25 123 TYR A C 1
ATOM 1030 O O . TYR A 1 123 ? -10.762 -15.413 19.776 1.00 85.25 123 TYR A O 1
ATOM 1038 N N . ASN A 1 124 ? -9.241 -16.815 20.607 1.00 84.75 124 ASN A N 1
ATOM 1039 C CA . ASN A 1 124 ? -10.011 -17.019 21.834 1.00 84.75 124 ASN A CA 1
ATOM 1040 C C . ASN A 1 124 ? -9.796 -15.835 22.802 1.00 84.75 124 ASN A C 1
ATOM 1042 O O . ASN A 1 124 ? -8.813 -15.093 22.692 1.00 84.75 124 ASN A O 1
ATOM 1046 N N . LEU A 1 125 ? -10.680 -15.682 23.793 1.00 80.06 125 LEU A N 1
ATOM 1047 C CA . LEU A 1 125 ? -10.617 -14.579 24.762 1.00 80.06 125 LEU A CA 1
ATOM 1048 C C . LEU A 1 125 ? -9.269 -14.492 25.500 1.00 80.06 125 LEU A C 1
ATOM 1050 O O . LEU A 1 125 ? -8.745 -13.400 25.711 1.00 80.06 125 LEU A O 1
ATOM 1054 N N . ARG A 1 126 ? -8.682 -15.635 25.883 1.00 82.31 126 ARG A N 1
ATOM 1055 C CA . ARG A 1 126 ? -7.379 -15.663 26.566 1.00 82.31 126 ARG A CA 1
ATOM 1056 C C . ARG A 1 126 ? -6.275 -15.105 25.671 1.00 82.31 126 ARG A C 1
ATOM 1058 O O . ARG A 1 126 ? -5.418 -14.377 26.158 1.00 82.31 126 ARG A O 1
ATOM 1065 N N . ASN A 1 127 ? -6.307 -15.426 24.382 1.00 81.00 127 ASN A N 1
ATOM 1066 C CA . ASN A 1 127 ? -5.337 -14.934 23.418 1.00 81.00 127 ASN A CA 1
ATOM 1067 C C . ASN A 1 127 ? -5.510 -13.431 23.186 1.00 81.00 127 ASN A C 1
ATOM 1069 O O . ASN A 1 127 ? -4.503 -12.741 23.183 1.00 81.00 127 ASN A O 1
ATOM 1073 N N . ILE A 1 128 ? -6.742 -12.910 23.086 1.00 79.12 128 ILE A N 1
ATOM 1074 C CA . ILE A 1 128 ? -6.969 -11.452 23.029 1.00 79.12 128 ILE A CA 1
ATOM 1075 C C . ILE A 1 128 ? -6.379 -10.764 24.255 1.00 79.12 128 ILE A C 1
ATOM 1077 O O . ILE A 1 128 ? -5.656 -9.783 24.116 1.00 79.12 128 ILE A O 1
ATOM 1081 N N . ILE A 1 129 ? -6.648 -11.295 25.451 1.00 76.81 129 ILE A N 1
ATOM 1082 C CA . ILE A 1 129 ? -6.129 -10.692 26.678 1.00 76.81 129 ILE A CA 1
ATOM 1083 C C . ILE A 1 129 ? -4.596 -10.676 26.664 1.00 76.81 129 ILE A C 1
ATOM 1085 O O . ILE A 1 129 ? -3.985 -9.660 26.980 1.00 76.81 129 ILE A O 1
ATOM 1089 N N . ASN A 1 130 ? -3.968 -11.783 26.268 1.00 77.75 130 ASN A N 1
ATOM 1090 C CA . ASN A 1 130 ? -2.513 -11.857 26.190 1.00 77.75 130 ASN A CA 1
ATOM 1091 C C . ASN A 1 130 ? -1.939 -10.871 25.157 1.00 77.75 130 ASN A C 1
ATOM 1093 O O . ASN A 1 130 ? -0.970 -10.183 25.459 1.00 77.75 130 ASN A O 1
ATOM 1097 N N . GLU A 1 131 ? -2.546 -10.799 23.971 1.00 73.62 131 GLU A N 1
ATOM 1098 C CA . GLU A 1 131 ? -2.094 -9.976 22.841 1.00 73.62 131 GLU A CA 1
ATOM 1099 C C . GLU A 1 131 ? -2.226 -8.466 23.106 1.00 73.62 131 GLU A C 1
ATOM 1101 O O . GLU A 1 131 ? -1.409 -7.702 22.604 1.00 73.62 131 GLU A O 1
ATOM 1106 N N . PHE A 1 132 ? -3.221 -8.023 23.888 1.00 73.94 132 PHE A N 1
ATOM 1107 C CA . PHE A 1 132 ? -3.440 -6.594 24.169 1.00 73.94 132 PHE A CA 1
ATOM 1108 C C . PHE A 1 132 ? -2.955 -6.120 25.543 1.00 73.94 132 PHE A C 1
ATOM 1110 O O . PHE A 1 132 ? -2.558 -4.966 25.668 1.00 73.94 132 PHE A O 1
ATOM 1117 N N . PHE A 1 133 ? -3.001 -6.966 26.578 1.00 69.06 133 PHE A N 1
ATOM 1118 C CA . PHE A 1 133 ? -2.753 -6.532 27.961 1.00 69.06 133 PHE A CA 1
ATOM 1119 C C . PHE A 1 133 ? -1.456 -7.072 28.571 1.00 69.06 133 PHE A C 1
ATOM 1121 O O . PHE A 1 133 ? -1.000 -6.536 29.580 1.00 69.06 133 PHE A O 1
ATOM 1128 N N . ILE A 1 134 ? -0.888 -8.154 28.027 1.00 66.88 134 ILE A N 1
ATOM 1129 C CA . ILE A 1 134 ? 0.300 -8.806 28.606 1.00 66.88 134 ILE A CA 1
ATOM 1130 C C . ILE A 1 134 ? 1.547 -8.557 27.759 1.00 66.88 134 ILE A C 1
ATOM 1132 O O . ILE A 1 134 ? 2.628 -8.382 28.323 1.00 66.88 134 ILE A O 1
ATOM 1136 N N . ASP A 1 135 ? 1.412 -8.539 26.433 1.00 65.25 135 ASP A N 1
ATOM 1137 C CA . ASP A 1 135 ? 2.535 -8.262 25.543 1.00 65.25 135 ASP A CA 1
ATOM 1138 C C . ASP A 1 135 ? 2.993 -6.796 25.676 1.00 65.25 135 ASP A C 1
ATOM 1140 O O . ASP A 1 135 ? 2.210 -5.864 25.488 1.00 65.25 135 ASP A O 1
ATOM 1144 N N . GLN A 1 136 ? 4.259 -6.591 26.055 1.00 56.41 136 GLN A N 1
ATOM 1145 C CA . GLN A 1 136 ? 4.848 -5.251 26.196 1.00 56.41 136 GLN A CA 1
ATOM 1146 C C . GLN A 1 136 ? 5.360 -4.700 24.864 1.00 56.41 136 GLN A C 1
ATOM 1148 O O . GLN A 1 136 ? 5.523 -3.484 24.725 1.00 56.41 136 GLN A O 1
ATOM 1153 N N . ASP A 1 137 ? 5.568 -5.570 23.876 1.00 61.75 137 ASP A N 1
ATOM 1154 C CA . ASP A 1 137 ? 5.887 -5.168 22.518 1.00 61.75 137 ASP A CA 1
ATOM 1155 C C . ASP A 1 137 ? 4.554 -4.905 21.805 1.00 61.75 137 ASP A C 1
ATOM 1157 O O . ASP A 1 137 ? 3.927 -5.826 21.289 1.00 61.75 137 ASP A O 1
ATOM 1161 N N . LYS A 1 138 ? 4.065 -3.650 21.809 1.00 62.31 138 LYS A N 1
ATOM 1162 C CA . LYS A 1 138 ? 2.807 -3.268 21.129 1.00 62.31 138 LYS A CA 1
ATOM 1163 C C . LYS A 1 138 ? 2.852 -3.672 19.644 1.00 62.31 138 LYS A C 1
ATOM 1165 O O . LYS A 1 138 ? 3.311 -2.921 18.786 1.00 62.31 138 LYS A O 1
ATOM 1170 N N . LYS A 1 139 ? 2.344 -4.867 19.338 1.00 65.31 139 LYS A N 1
ATOM 1171 C CA . LYS A 1 139 ? 2.312 -5.467 17.996 1.00 65.31 139 LYS A CA 1
ATOM 1172 C C . LYS A 1 139 ? 1.226 -4.868 17.103 1.00 65.31 139 LYS A C 1
ATOM 1174 O O . LYS A 1 139 ? 1.288 -4.980 15.875 1.00 65.31 139 LYS A O 1
ATOM 1179 N N . TYR A 1 140 ? 0.251 -4.207 17.720 1.00 72.31 140 TYR A N 1
ATOM 1180 C CA . TYR A 1 140 ? -0.889 -3.586 17.061 1.00 72.31 140 TYR A CA 1
ATOM 1181 C C . TYR A 1 140 ? -1.050 -2.136 17.507 1.00 72.31 140 TYR A C 1
ATOM 1183 O O . TYR A 1 140 ? -0.720 -1.781 18.638 1.00 72.31 140 TYR A O 1
ATOM 1191 N N . SER A 1 141 ? -1.573 -1.301 16.614 1.00 72.19 141 SER A N 1
ATOM 1192 C CA . SER A 1 141 ? -1.856 0.104 16.903 1.00 72.19 141 SER A CA 1
ATOM 1193 C C . SER A 1 141 ? -3.044 0.600 16.086 1.00 72.19 141 SER A C 1
ATOM 1195 O O . SER A 1 141 ? -3.334 0.085 15.008 1.00 72.19 141 SER A O 1
ATOM 1197 N N . ILE A 1 142 ? -3.730 1.628 16.575 1.00 71.31 142 ILE A N 1
ATOM 1198 C CA . ILE A 1 142 ? -4.676 2.418 15.770 1.00 71.31 142 ILE A CA 1
ATOM 1199 C C . ILE A 1 142 ? -3.954 3.431 14.866 1.00 71.31 142 ILE A C 1
ATOM 1201 O O . ILE A 1 142 ? -4.460 3.833 13.810 1.00 71.31 142 ILE A O 1
ATOM 1205 N N . THR A 1 143 ? -2.739 3.810 15.256 1.00 66.44 143 THR A N 1
ATOM 1206 C CA . THR A 1 143 ? -1.873 4.748 14.544 1.00 66.44 143 THR A CA 1
ATOM 1207 C C . THR A 1 143 ? -1.074 4.020 13.459 1.00 66.44 143 THR A C 1
ATOM 1209 O O . THR A 1 143 ? -0.870 2.804 13.513 1.00 66.44 143 THR A O 1
ATOM 1212 N N . TYR A 1 144 ? -0.627 4.744 12.430 1.00 61.06 144 TYR A N 1
ATOM 1213 C CA . TYR A 1 144 ? 0.242 4.165 11.402 1.00 61.06 144 TYR A CA 1
ATOM 1214 C C . TYR A 1 144 ? 1.712 4.302 11.825 1.00 61.06 144 TYR A C 1
ATOM 1216 O O . TYR A 1 144 ? 2.314 5.349 11.602 1.00 61.06 144 TYR A O 1
ATOM 1224 N N . ILE A 1 145 ? 2.315 3.264 12.415 1.00 56.69 145 ILE A N 1
ATOM 1225 C CA . ILE A 1 145 ? 3.732 3.298 12.828 1.00 56.69 145 ILE A CA 1
ATOM 1226 C C . ILE A 1 145 ? 4.503 2.149 12.176 1.00 56.69 145 ILE A C 1
ATOM 1228 O O . ILE A 1 145 ? 4.496 1.026 12.667 1.00 56.69 145 ILE A O 1
ATOM 1232 N N . GLY A 1 146 ? 5.224 2.445 11.090 1.00 61.34 146 GLY A N 1
ATOM 1233 C CA . GLY A 1 146 ? 6.229 1.540 10.517 1.00 61.34 146 GLY A CA 1
ATOM 1234 C C . GLY A 1 146 ? 5.704 0.136 10.189 1.00 61.34 146 GLY A C 1
ATOM 1235 O O . GLY A 1 146 ? 4.958 -0.031 9.225 1.00 61.34 146 GLY A O 1
ATOM 1236 N N . GLU A 1 147 ? 6.148 -0.855 10.969 1.00 57.47 147 GLU A N 1
ATOM 1237 C CA . GLU A 1 147 ? 5.828 -2.288 10.833 1.00 57.47 147 GLU A CA 1
ATOM 1238 C C . GLU A 1 147 ? 4.658 -2.752 11.728 1.00 57.47 147 GLU A C 1
ATOM 1240 O O . GLU A 1 147 ? 4.229 -3.902 11.627 1.00 57.47 147 GLU A O 1
ATOM 1245 N N . VAL A 1 148 ? 4.120 -1.878 12.589 1.00 65.94 148 VAL A N 1
ATOM 1246 C CA . VAL A 1 148 ? 3.004 -2.198 13.492 1.00 65.94 148 VAL A CA 1
ATOM 1247 C C . VAL A 1 148 ? 1.706 -2.299 12.693 1.00 65.94 148 VAL A C 1
ATOM 1249 O O . VAL A 1 148 ? 1.362 -1.405 11.915 1.00 65.94 148 VAL A O 1
ATOM 1252 N N . LEU A 1 149 ? 0.965 -3.395 12.880 1.00 70.94 149 LEU A N 1
ATOM 1253 C CA . LEU A 1 149 ? -0.269 -3.626 12.136 1.00 70.94 149 LEU A CA 1
ATOM 1254 C C . LEU A 1 149 ? -1.383 -2.719 12.644 1.00 70.94 149 LEU A C 1
ATOM 1256 O O . LEU A 1 149 ? -1.748 -2.748 13.822 1.00 70.94 149 LEU A O 1
ATOM 1260 N N . ARG A 1 150 ? -1.960 -1.954 11.716 1.00 82.69 150 ARG A N 1
ATOM 1261 C CA . ARG A 1 150 ? -3.105 -1.105 12.008 1.00 82.69 150 ARG A CA 1
ATOM 1262 C C . ARG A 1 150 ? -4.363 -1.947 12.204 1.00 82.69 150 ARG A C 1
ATOM 1264 O O . ARG A 1 150 ? -4.728 -2.738 11.328 1.00 82.69 150 ARG A O 1
ATOM 1271 N N . ILE A 1 151 ? -5.038 -1.739 13.327 1.00 88.44 151 ILE A N 1
ATOM 1272 C CA . ILE A 1 151 ? -6.289 -2.416 13.682 1.00 88.44 151 ILE A CA 1
ATOM 1273 C C . ILE A 1 151 ? -7.466 -1.442 13.655 1.00 88.44 151 ILE A C 1
ATOM 1275 O O . ILE A 1 151 ? -7.325 -0.258 13.951 1.00 88.44 151 ILE A O 1
ATOM 1279 N N . HIS A 1 152 ? -8.627 -1.956 13.268 1.00 91.62 152 HIS A N 1
ATOM 1280 C CA . HIS A 1 152 ? -9.881 -1.211 13.187 1.00 91.62 152 HIS A CA 1
ATOM 1281 C C . HIS A 1 152 ? -10.816 -1.504 14.357 1.00 91.62 152 HIS A C 1
ATOM 1283 O O . HIS A 1 152 ? -11.637 -0.664 14.706 1.00 91.62 152 HIS A O 1
ATOM 1289 N N . GLY A 1 153 ? -10.723 -2.689 14.954 1.00 93.38 153 GLY A N 1
ATOM 1290 C CA . GLY A 1 153 ? -11.676 -3.073 15.979 1.00 93.38 153 GLY A CA 1
ATOM 1291 C C . GLY A 1 153 ? -11.664 -4.549 16.317 1.00 93.38 153 GLY A C 1
ATOM 1292 O O . GLY A 1 153 ? -10.813 -5.315 15.849 1.00 93.38 153 GLY A O 1
ATOM 1293 N N . ILE A 1 154 ? -12.658 -4.931 17.112 1.00 94.12 154 ILE A N 1
ATOM 1294 C CA . ILE A 1 154 ? -12.944 -6.310 17.498 1.00 94.12 154 ILE A CA 1
ATOM 1295 C C . ILE A 1 154 ? -14.380 -6.646 17.107 1.00 94.12 154 ILE A C 1
ATOM 1297 O O . ILE A 1 154 ? -15.278 -5.808 17.150 1.00 94.12 154 ILE A O 1
ATOM 1301 N N . SER A 1 155 ? -14.581 -7.899 16.733 1.00 95.25 155 SER A N 1
ATOM 1302 C CA . SER A 1 155 ? -15.886 -8.518 16.557 1.00 95.25 155 SER A CA 1
ATOM 1303 C C . SER A 1 155 ? -15.933 -9.834 17.331 1.00 95.25 155 SER A C 1
ATOM 1305 O O . SER A 1 155 ? -14.901 -10.324 17.795 1.00 95.25 155 SER A O 1
ATOM 1307 N N . GLN A 1 156 ? -17.108 -10.437 17.449 1.00 93.06 156 GLN A N 1
ATOM 1308 C CA . GLN A 1 156 ? -17.268 -11.791 17.974 1.00 93.06 156 GLN A CA 1
ATOM 1309 C C . GLN A 1 156 ? -17.714 -12.726 16.860 1.00 93.06 156 GLN A C 1
ATOM 1311 O O . GLN A 1 156 ? -18.595 -12.403 16.064 1.00 93.06 156 GLN A O 1
ATOM 1316 N N . TYR A 1 157 ? -17.082 -13.894 16.796 1.00 91.19 157 TYR A N 1
ATOM 1317 C CA . TYR A 1 157 ? -17.426 -14.903 15.813 1.00 91.19 157 TYR A CA 1
ATOM 1318 C C . TYR A 1 157 ? -18.753 -15.580 16.203 1.00 91.19 157 TYR A C 1
ATOM 1320 O O . TYR A 1 157 ? -18.903 -16.010 17.352 1.00 91.19 157 TYR A O 1
ATOM 1328 N N . PRO A 1 158 ? -19.726 -15.711 15.280 1.00 87.25 158 PRO A N 1
ATOM 1329 C CA . PRO A 1 158 ? -21.047 -16.217 15.614 1.00 87.25 158 PRO A CA 1
ATOM 1330 C C . PRO A 1 158 ? -20.997 -17.624 16.193 1.00 87.25 158 PRO A C 1
ATOM 1332 O O . PRO A 1 158 ? -20.274 -18.489 15.698 1.00 87.25 158 PRO A O 1
ATOM 1335 N N . ASN A 1 159 ? -21.858 -17.880 17.176 1.00 81.94 159 ASN A N 1
ATOM 1336 C CA . ASN A 1 159 ? -22.053 -19.204 17.775 1.00 81.94 159 ASN A CA 1
ATOM 1337 C C . ASN A 1 159 ? -20.808 -19.770 18.488 1.00 81.94 159 ASN A C 1
ATOM 1339 O O . ASN A 1 159 ? -20.756 -20.969 18.764 1.00 81.94 159 ASN A O 1
ATOM 1343 N N . THR A 1 160 ? -19.821 -18.925 18.794 1.00 85.00 160 THR A N 1
ATOM 1344 C CA . THR A 1 160 ? -18.622 -19.279 19.565 1.00 85.00 160 THR A CA 1
ATOM 1345 C C . THR A 1 160 ? -18.294 -18.175 20.571 1.00 85.00 160 THR A C 1
ATOM 1347 O O . THR A 1 160 ? -18.770 -17.051 20.439 1.00 85.00 160 THR A O 1
ATOM 1350 N N . GLU A 1 161 ? -17.447 -18.475 21.555 1.00 82.44 161 GLU A N 1
ATOM 1351 C CA . GLU A 1 161 ? -16.845 -17.461 22.440 1.00 82.44 161 GLU A CA 1
ATOM 1352 C C . GLU A 1 161 ? -15.548 -16.871 21.855 1.00 82.44 161 GLU A C 1
ATOM 1354 O O . GLU A 1 161 ? -14.808 -16.161 22.541 1.00 82.44 161 GLU A O 1
ATOM 1359 N N . ASP A 1 162 ? -15.255 -17.183 20.591 1.00 89.69 162 ASP A N 1
ATOM 1360 C CA . ASP A 1 162 ? -14.090 -16.663 19.899 1.00 89.69 162 ASP A CA 1
ATOM 1361 C C . ASP A 1 162 ? -14.370 -15.260 19.359 1.00 89.69 162 ASP A C 1
ATOM 1363 O O . ASP A 1 162 ? -15.472 -14.896 18.944 1.00 89.69 162 ASP A O 1
ATOM 1367 N N . TYR A 1 163 ? -13.319 -14.463 19.351 1.00 92.06 163 TYR A N 1
ATOM 1368 C CA . TYR A 1 163 ? -13.313 -13.082 18.924 1.00 92.06 163 TYR A CA 1
ATOM 1369 C C . TYR A 1 163 ? -12.455 -12.917 17.680 1.00 92.06 163 TYR A C 1
ATOM 1371 O O . TYR A 1 163 ? -11.562 -13.708 17.380 1.00 92.06 163 TYR A O 1
ATOM 1379 N N . ILE A 1 164 ? -12.719 -11.852 16.946 1.00 92.62 164 ILE A N 1
ATOM 1380 C CA . ILE A 1 164 ? -12.041 -11.528 15.704 1.00 92.62 164 ILE A CA 1
ATOM 1381 C C . ILE A 1 164 ? -11.397 -10.166 15.882 1.00 92.62 164 ILE A C 1
ATOM 1383 O O . ILE A 1 164 ? -12.089 -9.198 16.187 1.00 92.62 164 ILE A O 1
ATOM 1387 N N . ILE A 1 165 ? -10.092 -10.073 15.646 1.00 91.56 165 ILE A N 1
ATOM 1388 C CA . ILE A 1 165 ? -9.440 -8.773 15.485 1.00 91.56 165 ILE A CA 1
ATOM 1389 C C . ILE A 1 165 ? -9.531 -8.390 14.009 1.00 91.56 165 ILE A C 1
ATOM 1391 O O . ILE A 1 165 ? -9.205 -9.191 13.123 1.00 91.56 165 ILE A O 1
ATOM 1395 N N . VAL A 1 166 ? -9.987 -7.165 13.758 1.00 92.69 166 VAL A N 1
ATOM 1396 C CA . VAL A 1 166 ? -10.137 -6.598 12.419 1.00 92.69 166 VAL A CA 1
ATOM 1397 C C . VAL A 1 166 ? -8.921 -5.741 12.100 1.00 92.69 166 VAL A C 1
ATOM 1399 O O . VAL A 1 166 ? -8.707 -4.693 12.706 1.00 92.69 166 VAL A O 1
ATOM 1402 N N . PHE A 1 167 ? -8.134 -6.169 11.123 1.00 87.81 167 PHE A N 1
ATOM 1403 C CA . PHE A 1 167 ? -6.937 -5.479 10.658 1.00 87.81 167 PHE A CA 1
ATOM 1404 C C . PHE A 1 167 ? -7.202 -4.722 9.362 1.00 87.81 167 PHE A C 1
ATOM 1406 O O . PHE A 1 167 ? -8.062 -5.091 8.551 1.00 87.81 167 PHE A O 1
ATOM 1413 N N . GLN A 1 168 ? -6.391 -3.693 9.130 1.00 85.75 168 GLN A N 1
ATOM 1414 C CA . GLN A 1 168 ? -6.253 -3.098 7.810 1.00 85.75 168 GLN A CA 1
ATOM 1415 C C . GLN A 1 168 ? -5.878 -4.177 6.776 1.00 85.75 168 GLN A C 1
ATOM 1417 O O . GLN A 1 168 ? -5.129 -5.108 7.071 1.00 85.75 168 GLN A O 1
ATOM 1422 N N . ASP A 1 169 ? -6.376 -4.044 5.543 1.00 82.25 169 ASP A N 1
ATOM 1423 C CA . ASP A 1 169 ? -5.929 -4.876 4.421 1.00 82.25 169 ASP A CA 1
ATOM 1424 C C . ASP A 1 169 ? -4.436 -4.647 4.136 1.00 82.25 169 ASP A C 1
ATOM 1426 O O . ASP A 1 169 ? -4.036 -3.648 3.533 1.00 82.25 169 ASP A O 1
ATOM 1430 N N . ILE A 1 170 ? -3.618 -5.589 4.602 1.00 79.69 170 ILE A N 1
ATOM 1431 C CA . ILE A 1 170 ? -2.166 -5.628 4.408 1.00 79.69 170 ILE A CA 1
ATOM 1432 C C . ILE A 1 170 ? -1.740 -6.697 3.397 1.00 79.69 170 ILE A C 1
ATOM 1434 O O . ILE A 1 170 ? -0.540 -6.900 3.209 1.00 79.69 170 ILE A O 1
ATOM 1438 N N . TYR A 1 171 ? -2.679 -7.406 2.764 1.00 76.50 171 TYR A N 1
ATOM 1439 C CA . TYR A 1 171 ? -2.357 -8.542 1.906 1.00 76.50 171 TYR A CA 1
ATOM 1440 C C . TYR A 1 171 ? -2.439 -8.161 0.433 1.00 76.50 171 TYR A C 1
ATOM 1442 O O . TYR A 1 171 ? -3.342 -7.476 -0.049 1.00 76.50 171 TYR A O 1
ATOM 1450 N N . CYS A 1 172 ? -1.471 -8.654 -0.328 1.00 76.69 172 CYS A N 1
ATOM 1451 C CA . CYS A 1 172 ? -1.459 -8.498 -1.761 1.00 76.69 172 CYS A CA 1
ATOM 1452 C C . CYS A 1 172 ? -2.602 -9.284 -2.393 1.00 76.69 172 CYS A C 1
ATOM 1454 O O . CYS A 1 172 ? -2.599 -10.513 -2.386 1.00 76.69 172 CYS A O 1
ATOM 1456 N N . VAL A 1 173 ? -3.516 -8.569 -3.047 1.00 73.00 173 VAL A N 1
ATOM 1457 C CA . VAL A 1 173 ? -4.665 -9.156 -3.758 1.00 73.00 173 VAL A CA 1
ATOM 1458 C C . VAL A 1 173 ? -4.270 -10.167 -4.841 1.00 73.00 173 VAL A C 1
ATOM 1460 O O . VAL A 1 173 ? -5.089 -10.993 -5.224 1.00 73.00 173 VAL A O 1
ATOM 1463 N N . LYS A 1 174 ? -3.028 -10.105 -5.342 1.00 76.25 174 LYS A N 1
ATOM 1464 C CA . LYS A 1 174 ? -2.526 -10.988 -6.404 1.00 76.25 174 LYS A CA 1
ATOM 1465 C C . LYS A 1 174 ? -1.970 -12.309 -5.889 1.00 76.25 174 LYS A C 1
ATOM 1467 O O . LYS A 1 174 ? -2.154 -13.325 -6.543 1.00 76.25 174 LYS A O 1
ATOM 1472 N N . CYS A 1 175 ? -1.255 -12.296 -4.763 1.00 80.44 175 CYS A N 1
ATOM 1473 C CA . CYS A 1 175 ? -0.530 -13.480 -4.289 1.00 80.44 175 CYS A CA 1
ATOM 1474 C C . CYS A 1 175 ? -0.855 -13.899 -2.853 1.00 80.44 175 CYS A C 1
ATOM 1476 O O . CYS A 1 175 ? -0.280 -14.873 -2.376 1.00 80.44 175 CYS A O 1
ATOM 1478 N N . GLY A 1 176 ? -1.713 -13.162 -2.142 1.00 73.25 176 GLY A N 1
ATOM 1479 C CA . GLY A 1 176 ? -2.103 -13.470 -0.765 1.00 73.25 176 GLY A CA 1
ATOM 1480 C C . GLY A 1 176 ? -0.983 -13.324 0.269 1.00 73.25 176 GLY A C 1
ATOM 1481 O O . GLY A 1 176 ? -1.162 -13.738 1.407 1.00 73.25 176 GLY A O 1
ATOM 1482 N N . LYS A 1 177 ? 0.174 -12.750 -0.091 1.00 79.38 177 LYS A N 1
ATOM 1483 C CA . LYS A 1 177 ? 1.269 -12.440 0.848 1.00 79.38 177 LYS A CA 1
ATOM 1484 C C . LYS A 1 177 ? 1.130 -11.022 1.388 1.00 79.38 177 LYS A C 1
ATOM 1486 O O . LYS A 1 177 ? 0.618 -10.156 0.684 1.00 79.38 177 LYS A O 1
ATOM 1491 N N . ILE A 1 178 ? 1.645 -10.767 2.589 1.00 77.12 178 ILE A N 1
ATOM 1492 C CA . ILE A 1 178 ? 1.697 -9.417 3.169 1.00 77.12 178 ILE A CA 1
ATOM 1493 C C . ILE A 1 178 ? 2.486 -8.480 2.233 1.00 77.12 178 ILE A C 1
ATOM 1495 O O . ILE A 1 178 ? 3.501 -8.874 1.648 1.00 77.12 178 ILE A O 1
ATOM 1499 N N . TYR A 1 179 ? 2.004 -7.249 2.050 1.00 77.88 179 TYR A N 1
ATOM 1500 C CA . TYR A 1 179 ? 2.727 -6.218 1.311 1.00 77.88 179 TYR A CA 1
ATOM 1501 C C . TYR A 1 179 ? 4.068 -5.924 1.988 1.00 77.88 179 TYR A C 1
ATOM 1503 O O . TYR A 1 179 ? 4.139 -5.679 3.185 1.00 77.88 179 TYR A O 1
ATOM 1511 N N . THR A 1 180 ? 5.134 -5.868 1.195 1.00 79.81 180 THR A N 1
ATOM 1512 C CA . THR A 1 180 ? 6.471 -5.459 1.649 1.00 79.81 180 THR A CA 1
ATOM 1513 C C . THR A 1 180 ? 6.492 -3.995 2.085 1.00 79.81 180 THR A C 1
ATOM 1515 O O . THR A 1 180 ? 7.268 -3.613 2.951 1.00 79.81 180 THR A O 1
ATOM 1518 N N . ASN A 1 181 ? 5.631 -3.163 1.494 1.00 76.06 181 ASN A N 1
ATOM 1519 C CA . ASN A 1 181 ? 5.349 -1.822 1.991 1.00 76.06 181 ASN A CA 1
ATOM 1520 C C . ASN A 1 181 ? 3.837 -1.589 1.951 1.00 76.06 181 ASN A C 1
ATOM 1522 O O . ASN A 1 181 ? 3.267 -1.438 0.868 1.00 76.06 181 ASN A O 1
ATOM 1526 N N . ILE A 1 182 ? 3.204 -1.573 3.125 1.00 72.88 182 ILE A N 1
ATOM 1527 C CA . ILE A 1 182 ? 1.749 -1.450 3.270 1.00 72.88 182 ILE A CA 1
ATOM 1528 C C . ILE A 1 182 ? 1.265 -0.072 2.789 1.00 72.88 182 ILE A C 1
ATOM 1530 O O . ILE A 1 182 ? 0.321 -0.029 2.006 1.00 72.88 182 ILE A O 1
ATOM 1534 N N . ILE A 1 183 ? 1.956 1.031 3.136 1.00 70.44 183 ILE A N 1
ATOM 1535 C CA . ILE A 1 183 ? 1.613 2.406 2.687 1.00 70.44 183 ILE A CA 1
ATOM 1536 C C . ILE A 1 183 ? 1.472 2.465 1.167 1.00 70.44 183 ILE A C 1
ATOM 1538 O O . ILE A 1 183 ? 0.541 3.050 0.619 1.00 70.44 183 ILE A O 1
ATOM 1542 N N . LYS A 1 184 ? 2.450 1.882 0.472 1.00 71.62 184 LYS A N 1
ATOM 1543 C CA . LYS A 1 184 ? 2.538 1.923 -0.987 1.00 71.62 184 LYS A CA 1
ATOM 1544 C C . LYS A 1 184 ? 1.776 0.778 -1.650 1.00 71.62 184 LYS A C 1
ATOM 1546 O O . LYS A 1 184 ? 1.713 0.757 -2.880 1.00 71.62 184 LYS A O 1
ATOM 1551 N N . GLU A 1 185 ? 1.237 -0.161 -0.871 1.00 74.06 185 GLU A N 1
ATOM 1552 C CA . GLU A 1 185 ? 0.634 -1.410 -1.351 1.00 74.06 185 GLU A CA 1
ATOM 1553 C C . GLU A 1 185 ? 1.588 -2.149 -2.308 1.00 74.06 185 GLU A C 1
ATOM 1555 O O . GLU A 1 185 ? 1.226 -2.614 -3.396 1.00 74.06 185 GLU A O 1
ATOM 1560 N N . TRP A 1 186 ? 2.867 -2.176 -1.927 1.00 78.81 186 TRP A N 1
ATOM 1561 C CA . TRP A 1 186 ? 3.950 -2.735 -2.725 1.00 78.81 186 TRP A CA 1
ATOM 1562 C C . TRP A 1 186 ? 4.210 -4.180 -2.323 1.00 78.81 186 TRP A C 1
ATOM 1564 O O . TRP A 1 186 ? 4.535 -4.462 -1.170 1.00 78.81 186 TRP A O 1
ATOM 1574 N N . CYS A 1 187 ? 4.072 -5.107 -3.269 1.00 83.12 187 CYS A N 1
ATOM 1575 C CA . CYS A 1 187 ? 4.323 -6.525 -3.040 1.00 83.12 187 CYS A CA 1
ATOM 1576 C C . CYS A 1 187 ? 5.585 -6.956 -3.790 1.00 83.12 187 CYS A C 1
ATOM 1578 O O . CYS A 1 187 ? 5.546 -7.183 -5.002 1.00 83.12 187 CYS A O 1
ATOM 1580 N N . GLU A 1 188 ? 6.694 -7.098 -3.062 1.00 84.00 188 GLU A N 1
ATOM 1581 C CA . GLU A 1 188 ? 7.986 -7.483 -3.631 1.00 84.00 188 GLU A CA 1
ATOM 1582 C C . GLU A 1 188 ? 7.938 -8.847 -4.350 1.00 84.00 188 GLU A C 1
ATOM 1584 O O . GLU A 1 188 ? 8.412 -8.930 -5.485 1.00 84.00 188 GLU A O 1
ATOM 1589 N N . PRO A 1 189 ? 7.281 -9.897 -3.808 1.00 85.56 189 PRO A N 1
ATOM 1590 C CA . PRO A 1 189 ? 7.091 -11.147 -4.544 1.00 85.56 189 PRO A CA 1
ATOM 1591 C C . PRO A 1 189 ? 6.376 -10.972 -5.892 1.00 85.56 189 PRO A C 1
ATOM 1593 O O . PRO A 1 189 ? 6.809 -11.544 -6.891 1.00 85.56 189 PRO A O 1
ATOM 1596 N N . CYS A 1 190 ? 5.311 -10.163 -5.946 1.00 85.56 190 CYS A N 1
ATOM 1597 C CA . CYS A 1 190 ? 4.584 -9.901 -7.193 1.00 85.56 190 CYS A CA 1
ATOM 1598 C C . CYS A 1 190 ? 5.407 -9.073 -8.181 1.00 85.56 190 CYS A C 1
ATOM 1600 O O . CYS A 1 190 ? 5.325 -9.317 -9.382 1.00 85.56 190 CYS A O 1
ATOM 1602 N N . LYS A 1 191 ? 6.208 -8.116 -7.694 1.00 86.25 191 LYS A N 1
ATOM 1603 C CA . LYS A 1 191 ? 7.168 -7.363 -8.513 1.00 86.25 191 LYS A CA 1
ATOM 1604 C C . LYS A 1 191 ? 8.166 -8.304 -9.181 1.00 86.25 191 LYS A C 1
ATOM 1606 O O . LYS A 1 191 ? 8.324 -8.270 -10.398 1.00 86.25 191 LYS A O 1
ATOM 1611 N N . ILE A 1 192 ? 8.810 -9.164 -8.392 1.00 84.94 192 ILE A N 1
ATOM 1612 C CA . ILE A 1 192 ? 9.799 -10.124 -8.893 1.00 84.94 192 ILE A CA 1
ATOM 1613 C C . ILE A 1 192 ? 9.157 -11.064 -9.915 1.00 84.94 192 ILE A C 1
ATOM 1615 O O . ILE A 1 192 ? 9.750 -11.312 -10.964 1.00 84.94 192 ILE A O 1
ATOM 1619 N N . ASN A 1 193 ? 7.951 -11.568 -9.635 1.00 86.25 193 ASN A N 1
ATOM 1620 C CA . ASN A 1 193 ? 7.252 -12.450 -10.565 1.00 86.25 193 ASN A CA 1
ATOM 1621 C C . ASN A 1 193 ? 6.906 -11.740 -11.879 1.00 86.25 193 ASN A C 1
ATOM 1623 O O . ASN A 1 193 ? 7.186 -12.268 -12.951 1.00 86.25 193 ASN A O 1
ATOM 1627 N N . TYR A 1 194 ? 6.400 -10.504 -11.802 1.00 86.19 194 TYR A N 1
ATOM 1628 C CA . TYR A 1 194 ? 6.098 -9.700 -12.984 1.00 86.19 194 TYR A CA 1
ATOM 1629 C C . TYR A 1 194 ? 7.324 -9.533 -13.888 1.00 86.19 194 TYR A C 1
ATOM 1631 O O . TYR A 1 194 ? 7.230 -9.805 -15.085 1.00 86.19 194 TYR A O 1
ATOM 1639 N N . PHE A 1 195 ? 8.475 -9.143 -13.330 1.00 84.88 195 PHE A N 1
ATOM 1640 C CA . PHE A 1 195 ? 9.700 -8.981 -14.116 1.00 84.88 195 PHE A CA 1
ATOM 1641 C C . PHE A 1 195 ? 10.203 -10.296 -14.714 1.00 84.88 195 PHE A C 1
ATOM 1643 O O . PHE A 1 195 ? 10.698 -10.294 -15.838 1.00 84.88 195 PHE A O 1
ATOM 1650 N N . LYS A 1 196 ? 10.039 -11.421 -14.009 1.00 82.81 196 LYS A N 1
ATOM 1651 C CA . LYS A 1 196 ? 10.405 -12.745 -14.531 1.00 82.81 196 LYS A CA 1
ATOM 1652 C C . LYS A 1 196 ? 9.539 -13.184 -15.712 1.00 82.81 196 LYS A C 1
ATOM 1654 O O . LYS A 1 196 ? 10.072 -13.798 -16.630 1.00 82.81 196 LYS A O 1
ATOM 1659 N N . GLU A 1 197 ? 8.239 -12.900 -15.676 1.00 84.00 197 GLU A N 1
ATOM 1660 C CA . GLU A 1 197 ? 7.272 -13.386 -16.671 1.00 84.00 197 GLU A CA 1
ATOM 1661 C C . GLU A 1 197 ? 7.106 -12.453 -17.880 1.00 84.00 197 GLU A C 1
ATOM 1663 O O . GLU A 1 197 ? 6.846 -12.931 -18.980 1.00 84.00 197 GLU A O 1
ATOM 1668 N N . ASN A 1 198 ? 7.243 -11.133 -17.698 1.00 79.62 198 ASN A N 1
ATOM 1669 C CA . ASN A 1 198 ? 6.789 -10.147 -18.692 1.00 79.62 198 ASN A CA 1
ATOM 1670 C C . ASN A 1 198 ? 7.911 -9.366 -19.386 1.00 79.62 198 ASN A C 1
ATOM 1672 O O . ASN A 1 198 ? 7.648 -8.687 -20.382 1.00 79.62 198 ASN A O 1
ATOM 1676 N N . LEU A 1 199 ? 9.145 -9.407 -18.876 1.00 78.25 199 LEU A N 1
ATOM 1677 C CA . LEU A 1 199 ? 10.248 -8.667 -19.485 1.00 78.25 199 LEU A CA 1
ATOM 1678 C C . LEU A 1 199 ? 11.068 -9.543 -20.423 1.00 78.25 199 LEU A C 1
ATOM 1680 O O . LEU A 1 199 ? 11.486 -10.653 -20.096 1.00 78.25 199 LEU A O 1
ATOM 1684 N N . ILE A 1 200 ? 11.297 -8.995 -21.614 1.00 82.56 200 ILE A N 1
ATOM 1685 C CA . ILE A 1 200 ? 12.085 -9.627 -22.663 1.00 82.56 200 ILE A CA 1
ATOM 1686 C C . ILE A 1 200 ? 13.548 -9.617 -22.224 1.00 82.56 200 ILE A C 1
ATOM 1688 O O . ILE A 1 200 ? 14.046 -8.608 -21.732 1.00 82.56 200 ILE A O 1
ATOM 1692 N N . ARG A 1 201 ? 14.234 -10.742 -22.407 1.00 87.00 201 ARG A N 1
ATOM 1693 C CA . ARG A 1 201 ? 15.670 -10.858 -22.143 1.00 87.00 201 ARG A CA 1
ATOM 1694 C C . ARG A 1 201 ? 16.475 -10.385 -23.343 1.00 87.00 201 ARG A C 1
ATOM 1696 O O . ARG A 1 201 ? 16.049 -10.556 -24.484 1.00 87.00 201 ARG A O 1
ATOM 1703 N N . SER A 1 202 ? 17.654 -9.835 -23.082 1.00 89.38 202 SER A N 1
ATOM 1704 C CA . SER A 1 202 ? 18.590 -9.432 -24.133 1.00 89.38 202 SER A CA 1
ATOM 1705 C C . SER A 1 202 ? 19.236 -10.624 -24.841 1.00 89.38 202 SER A C 1
ATOM 1707 O O . SER A 1 202 ? 19.720 -10.485 -25.958 1.00 89.38 202 SER A O 1
ATOM 1709 N N . GLY A 1 203 ? 19.256 -11.793 -24.188 1.00 87.94 203 GLY A N 1
ATOM 1710 C CA . GLY A 1 203 ? 20.048 -12.946 -24.618 1.00 87.94 203 GLY A CA 1
ATOM 1711 C C . GLY A 1 203 ? 21.504 -12.886 -24.138 1.00 87.94 203 GLY A C 1
ATOM 1712 O O . GLY A 1 203 ? 22.252 -13.836 -24.350 1.00 87.94 203 GLY A O 1
ATOM 1713 N N . ASN A 1 204 ? 21.902 -11.806 -23.456 1.00 89.44 204 ASN A N 1
ATOM 1714 C CA . ASN A 1 204 ? 23.201 -11.652 -22.813 1.00 89.44 204 ASN A CA 1
ATOM 1715 C C . ASN A 1 204 ? 23.035 -11.702 -21.289 1.00 89.44 204 ASN A C 1
ATOM 1717 O O . ASN A 1 204 ? 22.549 -10.752 -20.676 1.00 89.44 204 ASN A O 1
ATOM 1721 N N . GLU A 1 205 ? 23.505 -12.788 -20.673 1.00 90.19 205 GLU A N 1
ATOM 1722 C CA . GLU A 1 205 ? 23.364 -13.037 -19.233 1.00 90.19 205 GLU A CA 1
ATOM 1723 C C . GLU A 1 205 ? 23.905 -11.889 -18.366 1.00 90.19 205 GLU A C 1
ATOM 1725 O O . GLU A 1 205 ? 23.283 -11.508 -17.377 1.00 90.19 205 GLU A O 1
ATOM 1730 N N . ASN A 1 206 ? 25.024 -11.269 -18.754 1.00 89.00 206 ASN A N 1
ATOM 1731 C CA . ASN A 1 206 ? 25.595 -10.161 -17.988 1.00 89.00 206 ASN A CA 1
ATOM 1732 C C . ASN A 1 206 ? 24.709 -8.909 -18.033 1.00 89.00 206 ASN A C 1
ATOM 1734 O O . ASN A 1 206 ? 24.572 -8.217 -17.026 1.00 89.00 206 ASN A O 1
ATOM 1738 N N . ILE A 1 207 ? 24.111 -8.610 -19.190 1.00 88.75 207 ILE A N 1
ATOM 1739 C CA . ILE A 1 207 ? 23.184 -7.481 -19.341 1.00 88.75 207 ILE A CA 1
ATOM 1740 C C . ILE A 1 207 ? 21.892 -7.760 -18.576 1.00 88.75 207 ILE A C 1
ATOM 1742 O O . ILE A 1 207 ? 21.431 -6.900 -17.826 1.00 88.75 207 ILE A O 1
ATOM 1746 N N . ASP A 1 208 ? 21.355 -8.973 -18.706 1.00 90.00 208 ASP A N 1
ATOM 1747 C CA . ASP A 1 208 ? 20.136 -9.399 -18.020 1.00 90.00 208 ASP A CA 1
ATOM 1748 C C . ASP A 1 208 ? 20.304 -9.346 -16.491 1.00 90.00 208 ASP A C 1
ATOM 1750 O O . ASP A 1 208 ? 19.413 -8.862 -15.790 1.00 90.00 208 ASP A O 1
ATOM 1754 N N . ASN A 1 209 ? 21.471 -9.740 -15.969 1.00 89.31 209 ASN A N 1
ATOM 1755 C CA . ASN A 1 209 ? 21.792 -9.635 -14.544 1.00 89.31 209 ASN A CA 1
ATOM 1756 C C . ASN A 1 209 ? 21.825 -8.177 -14.063 1.00 89.31 209 ASN A C 1
ATOM 1758 O O . ASN A 1 209 ? 21.260 -7.8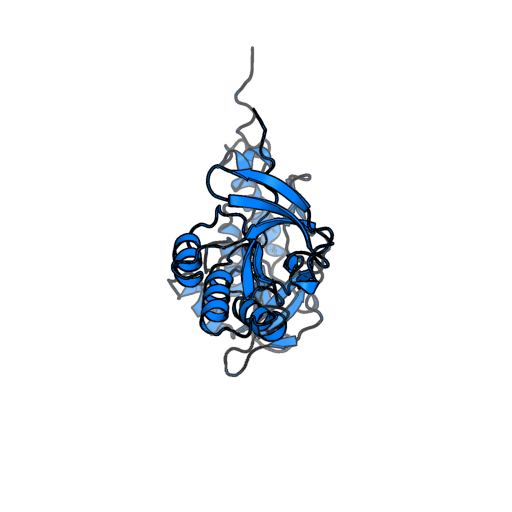66 -13.016 1.00 89.31 209 ASN A O 1
ATOM 1762 N N . ILE A 1 210 ? 22.423 -7.257 -14.831 1.00 88.88 210 ILE A N 1
ATOM 1763 C CA . ILE A 1 210 ? 22.435 -5.829 -14.470 1.00 88.88 210 ILE A CA 1
ATOM 1764 C C . ILE A 1 210 ? 21.022 -5.240 -14.505 1.00 88.88 210 ILE A C 1
ATOM 1766 O O . ILE A 1 210 ? 20.644 -4.495 -13.600 1.00 88.88 210 ILE A O 1
ATOM 1770 N N . ILE A 1 211 ? 20.231 -5.583 -15.525 1.00 89.81 211 ILE A N 1
ATOM 1771 C CA . ILE A 1 211 ? 18.823 -5.182 -15.620 1.00 89.81 211 ILE A CA 1
ATOM 1772 C C . ILE A 1 211 ? 18.067 -5.656 -14.373 1.00 89.81 211 ILE A C 1
ATOM 1774 O O . ILE A 1 211 ? 17.370 -4.862 -13.738 1.00 89.81 211 ILE A O 1
ATOM 1778 N N . HIS A 1 212 ? 18.260 -6.914 -13.975 1.00 87.31 212 HIS A N 1
ATOM 1779 C CA . HIS A 1 212 ? 17.632 -7.475 -12.785 1.00 87.31 212 HIS A CA 1
ATOM 1780 C C . HIS A 1 212 ? 18.059 -6.747 -11.500 1.00 87.31 212 HIS A C 1
ATOM 1782 O O . HIS A 1 212 ? 17.205 -6.352 -10.705 1.00 87.31 212 HIS A O 1
ATOM 1788 N N . GLU A 1 213 ? 19.358 -6.483 -11.315 1.00 88.19 213 GLU A N 1
ATOM 1789 C CA . GLU A 1 213 ? 19.867 -5.702 -10.178 1.00 88.19 213 GLU A CA 1
ATOM 1790 C C . GLU A 1 213 ? 19.234 -4.306 -10.098 1.00 88.19 213 GLU A C 1
ATOM 1792 O O . GLU A 1 213 ? 18.931 -3.821 -9.007 1.00 88.19 213 GLU A O 1
ATOM 1797 N N . MET A 1 214 ? 19.034 -3.638 -11.238 1.00 87.38 214 MET A N 1
ATOM 1798 C CA . MET A 1 214 ? 18.401 -2.317 -11.285 1.00 87.38 214 MET A CA 1
ATOM 1799 C C . MET A 1 214 ? 16.906 -2.389 -10.955 1.00 87.38 214 MET A C 1
ATOM 1801 O O . MET A 1 214 ? 16.399 -1.532 -10.233 1.00 87.38 214 MET A O 1
ATOM 1805 N N . GLN A 1 215 ? 16.209 -3.430 -11.411 1.00 87.81 215 GLN A N 1
ATOM 1806 C CA . GLN A 1 215 ? 14.787 -3.650 -11.133 1.00 87.81 215 GLN A CA 1
ATOM 1807 C C . GLN A 1 215 ? 14.493 -3.968 -9.665 1.00 87.81 215 GLN A C 1
ATOM 1809 O O . GLN A 1 215 ? 13.465 -3.547 -9.130 1.00 87.81 215 GLN A O 1
ATOM 1814 N N . LEU A 1 216 ? 15.396 -4.677 -8.983 1.00 84.75 216 LEU A N 1
ATOM 1815 C CA . LEU A 1 216 ? 15.255 -4.963 -7.553 1.00 84.75 216 LEU A CA 1
ATOM 1816 C C . LEU A 1 216 ? 15.268 -3.685 -6.700 1.00 84.75 216 LEU A C 1
ATOM 1818 O O . LEU A 1 216 ? 14.585 -3.638 -5.680 1.00 84.75 216 LEU A O 1
ATOM 1822 N N . LYS A 1 217 ? 15.958 -2.629 -7.150 1.00 83.31 217 LYS A N 1
ATOM 1823 C CA . LYS A 1 217 ? 16.067 -1.337 -6.444 1.00 83.31 217 LYS A CA 1
ATOM 1824 C C . LYS A 1 217 ? 14.841 -0.429 -6.576 1.00 83.31 217 LYS A C 1
ATOM 1826 O O . LYS A 1 217 ? 14.829 0.642 -5.974 1.00 83.31 217 LYS A O 1
ATOM 1831 N N . ILE A 1 218 ? 13.850 -0.818 -7.375 1.00 81.38 218 ILE A N 1
ATOM 1832 C CA . ILE A 1 218 ? 12.593 -0.078 -7.520 1.00 81.38 218 ILE A CA 1
ATOM 1833 C C . ILE A 1 218 ? 11.833 -0.169 -6.197 1.00 81.38 218 ILE A C 1
ATOM 1835 O O . ILE A 1 218 ? 11.482 -1.274 -5.765 1.00 81.38 218 ILE A O 1
ATOM 1839 N N . ASP A 1 219 ? 11.576 0.984 -5.583 1.00 76.75 219 ASP A N 1
ATOM 1840 C CA . ASP A 1 219 ? 10.951 1.114 -4.262 1.00 76.75 219 ASP A CA 1
ATOM 1841 C C . ASP A 1 219 ? 9.754 2.088 -4.247 1.00 76.75 219 ASP A C 1
ATOM 1843 O O . ASP A 1 219 ? 9.080 2.248 -3.215 1.00 76.75 219 ASP A O 1
ATOM 1847 N N . TYR A 1 220 ? 9.450 2.723 -5.384 1.00 74.69 220 TYR A N 1
ATOM 1848 C CA . TYR A 1 220 ? 8.337 3.656 -5.519 1.00 74.69 220 TYR A CA 1
ATOM 1849 C C . TYR A 1 220 ? 7.594 3.517 -6.860 1.00 74.69 220 TYR A C 1
ATOM 1851 O O . TYR A 1 220 ? 8.181 3.210 -7.893 1.00 74.69 220 TYR A O 1
ATOM 1859 N N . LYS A 1 221 ? 6.277 3.788 -6.873 1.00 75.44 221 LYS A N 1
ATOM 1860 C CA . LYS A 1 221 ? 5.418 3.645 -8.075 1.00 75.44 221 LYS A CA 1
ATOM 1861 C C . LYS A 1 221 ? 5.840 4.553 -9.243 1.00 75.44 221 LYS A C 1
ATOM 1863 O O . LYS A 1 221 ? 5.556 4.252 -10.399 1.00 75.44 2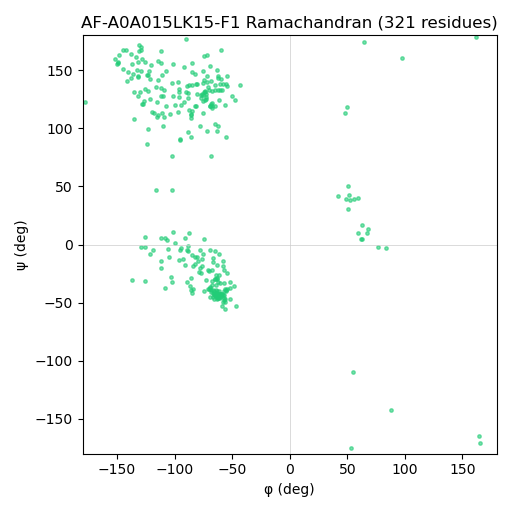21 LYS A O 1
ATOM 1868 N N . SER A 1 222 ? 6.489 5.677 -8.937 1.00 77.19 222 SER A N 1
ATOM 1869 C CA . SER A 1 222 ? 7.009 6.639 -9.918 1.00 77.19 222 SER A CA 1
ATOM 1870 C C . SER A 1 222 ? 8.438 6.351 -10.384 1.00 77.19 222 SER A C 1
ATOM 1872 O O . SER A 1 222 ? 8.912 7.048 -11.286 1.00 77.19 222 SER A O 1
ATOM 1874 N N . ASP A 1 223 ? 9.110 5.344 -9.817 1.00 82.44 223 ASP A N 1
ATOM 1875 C CA . ASP A 1 223 ? 10.451 4.965 -10.248 1.00 82.44 223 ASP A CA 1
ATOM 1876 C C . ASP A 1 223 ? 10.432 4.498 -11.704 1.00 82.44 223 ASP A C 1
ATOM 1878 O O . ASP A 1 223 ? 9.496 3.850 -12.185 1.00 82.44 223 ASP A O 1
ATOM 1882 N N . ILE A 1 224 ? 11.498 4.836 -12.423 1.00 85.38 224 ILE A N 1
ATOM 1883 C CA . ILE A 1 224 ? 11.679 4.371 -13.791 1.00 85.38 224 ILE A CA 1
ATOM 1884 C C . ILE A 1 224 ? 12.147 2.920 -13.751 1.00 85.38 224 ILE A C 1
ATOM 1886 O O . ILE A 1 224 ? 13.128 2.584 -13.089 1.00 85.38 224 ILE A O 1
ATOM 1890 N N . ILE A 1 225 ? 11.453 2.071 -14.501 1.00 88.56 225 ILE A N 1
ATOM 1891 C CA . ILE A 1 225 ? 11.831 0.677 -14.683 1.00 88.56 225 ILE A CA 1
ATOM 1892 C C . ILE A 1 225 ? 12.902 0.618 -15.761 1.00 88.56 225 ILE A C 1
ATOM 1894 O O . ILE A 1 225 ? 12.654 1.017 -16.897 1.00 88.56 225 ILE A O 1
ATOM 1898 N N . PHE A 1 226 ? 14.080 0.120 -15.396 1.00 90.38 226 PHE A N 1
ATOM 1899 C CA . PHE A 1 226 ? 15.131 -0.179 -16.356 1.00 90.38 226 PHE A CA 1
ATOM 1900 C C . PHE A 1 226 ? 14.844 -1.538 -17.004 1.00 90.38 226 PHE A C 1
ATOM 1902 O O . PHE A 1 226 ? 14.762 -2.552 -16.305 1.00 90.38 226 PHE A O 1
ATOM 1909 N N . GLU A 1 227 ? 14.655 -1.570 -18.321 1.00 91.88 227 GLU A N 1
ATOM 1910 C CA . GLU A 1 227 ? 14.309 -2.789 -19.060 1.00 91.88 227 GLU A CA 1
ATOM 1911 C C . GLU A 1 227 ? 15.153 -2.974 -20.329 1.00 91.88 227 GLU A C 1
ATOM 1913 O O . GLU A 1 227 ? 15.780 -2.043 -20.838 1.00 91.88 227 GLU A O 1
ATOM 1918 N N . TRP A 1 228 ? 15.190 -4.205 -20.840 1.00 94.06 228 TRP A N 1
ATOM 1919 C CA . TRP A 1 228 ? 15.647 -4.445 -22.202 1.00 94.06 228 TRP A CA 1
ATOM 1920 C C . TRP A 1 228 ? 14.569 -3.976 -23.173 1.00 94.06 228 TRP A C 1
ATOM 1922 O O . TRP A 1 228 ? 13.396 -4.334 -23.037 1.00 94.06 228 TRP A O 1
ATOM 1932 N N . ILE A 1 229 ? 14.971 -3.194 -24.168 1.00 94.44 229 ILE A N 1
ATOM 1933 C CA . ILE A 1 229 ? 14.066 -2.651 -25.174 1.00 94.44 229 ILE A CA 1
ATOM 1934 C C . ILE A 1 229 ? 14.455 -3.279 -26.510 1.00 94.44 229 ILE A C 1
ATOM 1936 O O . ILE A 1 229 ? 15.537 -2.987 -27.016 1.00 94.44 229 ILE A O 1
ATOM 1940 N N . PRO A 1 230 ? 13.614 -4.147 -27.102 1.00 94.50 230 PRO A N 1
ATOM 1941 C CA . PRO A 1 230 ? 13.894 -4.687 -28.424 1.00 94.50 230 PRO A CA 1
ATOM 1942 C C . PRO A 1 230 ? 14.021 -3.555 -29.444 1.00 94.50 230 PRO A C 1
ATOM 1944 O O . PRO A 1 230 ? 13.157 -2.680 -29.513 1.00 94.50 230 PRO A O 1
ATOM 1947 N N . TYR A 1 231 ? 15.066 -3.592 -30.271 1.00 95.25 231 TYR A N 1
ATOM 1948 C CA . TYR A 1 231 ? 15.359 -2.512 -31.218 1.00 95.25 231 TYR A CA 1
ATOM 1949 C C . TYR A 1 231 ? 14.202 -2.220 -32.181 1.00 95.25 231 TYR A C 1
ATOM 1951 O O . TYR A 1 231 ? 13.946 -1.069 -32.515 1.00 95.25 231 TYR A O 1
ATOM 1959 N N . ASN A 1 232 ? 13.428 -3.243 -32.558 1.00 94.44 232 ASN A N 1
ATOM 1960 C CA . ASN A 1 232 ? 12.249 -3.095 -33.419 1.00 94.44 232 ASN A CA 1
ATOM 1961 C C . ASN A 1 232 ? 11.085 -2.299 -32.782 1.00 94.44 232 ASN A C 1
ATOM 1963 O O . ASN A 1 232 ? 10.140 -1.929 -33.485 1.00 94.44 232 ASN A O 1
ATOM 1967 N N . GLN A 1 233 ? 11.132 -2.029 -31.472 1.00 95.25 233 GLN A N 1
ATOM 1968 C CA . GLN A 1 233 ? 10.208 -1.118 -30.794 1.00 95.25 233 GLN A CA 1
ATOM 1969 C C . GLN A 1 233 ? 10.599 0.353 -30.986 1.00 95.25 233 GLN A C 1
ATOM 1971 O O . GLN A 1 233 ? 9.807 1.225 -30.641 1.00 95.25 233 GLN A O 1
ATOM 1976 N N . LEU A 1 234 ? 11.783 0.649 -31.526 1.00 96.31 234 LEU A N 1
ATOM 1977 C CA . LEU A 1 234 ? 12.234 2.006 -31.819 1.00 96.31 234 LEU A CA 1
ATOM 1978 C C . LEU A 1 234 ? 11.949 2.337 -33.291 1.00 96.31 234 LEU A C 1
ATOM 1980 O O . LEU A 1 234 ? 12.325 1.591 -34.193 1.00 96.31 234 LEU A O 1
ATOM 1984 N N . SER A 1 235 ? 11.272 3.455 -33.545 1.00 95.81 235 SER A N 1
ATOM 1985 C CA . SER A 1 235 ? 11.044 4.002 -34.888 1.00 95.81 235 SER A CA 1
ATOM 1986 C C . SER A 1 235 ? 11.391 5.482 -34.951 1.00 95.81 235 SER A C 1
ATOM 1988 O O . SER A 1 235 ? 11.662 6.102 -33.925 1.00 95.81 235 SER A O 1
ATOM 1990 N N . ASP A 1 236 ? 11.383 6.042 -36.161 1.00 95.00 236 ASP A N 1
ATOM 1991 C CA . ASP A 1 236 ? 11.590 7.478 -36.390 1.00 95.00 236 ASP A CA 1
ATOM 1992 C C . ASP A 1 236 ? 12.911 7.976 -35.782 1.00 95.00 236 ASP A C 1
ATOM 1994 O O . ASP A 1 236 ? 12.982 9.047 -35.178 1.00 95.00 236 ASP A O 1
ATOM 1998 N N . ILE A 1 237 ? 13.954 7.144 -35.894 1.00 94.69 237 ILE A N 1
ATOM 1999 C CA . ILE A 1 237 ? 15.275 7.439 -35.347 1.00 94.69 237 ILE A CA 1
ATOM 2000 C C . ILE A 1 237 ? 15.880 8.588 -36.153 1.00 94.69 237 ILE A C 1
ATOM 2002 O O . ILE A 1 237 ? 16.109 8.454 -37.354 1.00 94.69 237 ILE A O 1
ATOM 2006 N N . GLN A 1 238 ? 16.167 9.699 -35.483 1.00 93.00 238 GLN A N 1
ATOM 2007 C CA . GLN A 1 238 ? 16.756 10.889 -36.092 1.00 93.00 238 GLN A CA 1
ATOM 2008 C C . GLN A 1 238 ? 17.831 11.487 -35.191 1.00 93.00 238 GLN A C 1
ATOM 2010 O O . GLN A 1 238 ? 17.703 11.480 -33.967 1.00 93.00 238 GLN A O 1
ATOM 2015 N N . GLU A 1 239 ? 18.893 12.011 -35.790 1.00 91.44 239 GLU A N 1
ATOM 2016 C CA . GLU A 1 239 ? 19.908 12.776 -35.069 1.00 91.44 239 GLU A CA 1
ATOM 2017 C C . GLU A 1 239 ? 19.304 14.099 -34.581 1.00 91.44 239 GLU A C 1
ATOM 2019 O O . GLU A 1 239 ? 18.634 14.800 -35.339 1.00 91.44 239 GLU A O 1
ATOM 2024 N N . ILE A 1 240 ? 19.518 14.435 -33.307 1.00 88.25 240 ILE A N 1
ATOM 2025 C CA . ILE A 1 240 ? 19.006 15.678 -32.699 1.00 88.25 240 ILE A CA 1
ATOM 2026 C C . ILE A 1 240 ? 20.112 16.596 -32.182 1.00 88.25 240 ILE A C 1
ATOM 2028 O O . ILE A 1 240 ? 19.833 17.702 -31.721 1.00 88.25 240 ILE A O 1
ATOM 2032 N N . GLY A 1 241 ? 21.363 16.150 -32.244 1.00 82.44 241 GLY A N 1
ATOM 2033 C CA . GLY A 1 241 ? 22.513 16.951 -31.876 1.00 82.44 241 GLY A CA 1
ATOM 2034 C C . GLY A 1 241 ? 23.740 16.100 -31.607 1.00 82.44 241 GLY A C 1
ATOM 2035 O O . GLY A 1 241 ? 23.707 14.871 -31.636 1.00 82.44 241 GLY A O 1
ATOM 2036 N N . LYS A 1 242 ? 24.827 16.790 -31.294 1.00 76.38 242 LYS A N 1
ATOM 2037 C CA . LYS A 1 242 ? 26.105 16.199 -30.931 1.00 76.38 242 LYS A CA 1
ATOM 2038 C C . LYS A 1 242 ? 26.591 16.894 -29.665 1.00 76.38 242 LYS A C 1
ATOM 2040 O O . LYS A 1 242 ? 26.580 18.124 -29.620 1.00 76.38 242 LYS A O 1
ATOM 2045 N N . ASP A 1 243 ? 26.944 16.125 -28.642 1.00 67.62 243 ASP A N 1
ATOM 2046 C CA . ASP A 1 243 ? 27.707 16.648 -27.507 1.00 67.62 243 ASP A CA 1
ATOM 2047 C C . ASP A 1 243 ? 29.215 16.492 -27.775 1.00 67.62 243 ASP A C 1
ATOM 2049 O O . ASP A 1 243 ? 29.622 15.979 -28.822 1.00 67.62 243 ASP A O 1
ATOM 2053 N N . ASP A 1 244 ? 30.061 16.970 -26.863 1.00 63.19 244 ASP A N 1
ATOM 2054 C CA . ASP A 1 244 ? 31.522 16.949 -27.031 1.00 63.19 244 ASP A CA 1
ATOM 2055 C C . ASP A 1 244 ? 32.106 15.533 -27.242 1.00 63.19 244 ASP A C 1
ATOM 2057 O O . ASP A 1 244 ? 33.254 15.397 -27.672 1.00 63.19 244 ASP A O 1
ATOM 2061 N N . PHE A 1 245 ? 31.329 14.475 -26.978 1.00 64.19 245 PHE A N 1
ATOM 2062 C CA . PHE A 1 245 ? 31.776 13.085 -26.989 1.00 64.19 245 PHE A CA 1
ATOM 2063 C C . PHE A 1 245 ? 30.937 12.163 -27.890 1.00 64.19 245 PHE A C 1
ATOM 2065 O O . PHE A 1 245 ? 31.502 11.237 -28.468 1.00 64.19 245 PHE A O 1
ATOM 2072 N N . ASP A 1 246 ? 29.634 12.409 -28.063 1.00 71.88 246 ASP A N 1
ATOM 2073 C CA . ASP A 1 246 ? 28.699 11.484 -28.710 1.00 71.88 246 ASP A CA 1
ATOM 2074 C C . ASP A 1 246 ? 27.607 12.185 -29.544 1.00 71.88 246 ASP A C 1
ATOM 2076 O O . ASP A 1 246 ? 27.149 13.291 -29.251 1.00 71.88 246 ASP A O 1
ATOM 2080 N N . ILE A 1 247 ? 27.138 11.496 -30.591 1.00 81.19 247 ILE A N 1
ATOM 2081 C CA . ILE A 1 247 ? 25.940 11.893 -31.346 1.00 81.19 247 ILE A CA 1
ATOM 2082 C C . ILE A 1 247 ? 24.699 11.432 -30.574 1.00 81.19 247 ILE A C 1
ATOM 2084 O O . ILE A 1 247 ? 24.586 10.262 -30.192 1.00 81.19 247 ILE A O 1
ATOM 2088 N N . ILE A 1 248 ? 23.758 12.350 -30.369 1.00 86.12 248 ILE A N 1
ATOM 2089 C CA . ILE A 1 248 ? 22.505 12.121 -29.658 1.00 86.12 248 ILE A CA 1
ATOM 2090 C C . ILE A 1 248 ? 21.383 11.958 -30.682 1.00 86.12 248 ILE A C 1
ATOM 2092 O O . ILE A 1 248 ? 21.162 12.823 -31.532 1.00 86.12 248 ILE A O 1
ATOM 2096 N N . TYR A 1 249 ? 20.626 10.870 -30.561 1.00 91.56 249 TYR A N 1
ATOM 2097 C CA . TYR A 1 249 ? 19.472 10.603 -31.416 1.00 91.56 249 TYR A CA 1
ATOM 2098 C C . TYR A 1 249 ? 18.167 10.686 -30.618 1.00 91.56 249 TYR A C 1
ATOM 2100 O O . TYR A 1 249 ? 18.140 10.496 -29.402 1.00 91.56 249 TYR A O 1
ATOM 2108 N N . SER A 1 250 ? 17.069 10.955 -31.311 1.00 93.50 250 SER A N 1
ATOM 2109 C CA . SER A 1 250 ? 15.696 10.805 -30.834 1.00 93.50 250 SER A CA 1
ATOM 2110 C C . SER A 1 250 ? 15.056 9.611 -31.525 1.00 93.50 250 SER A C 1
ATOM 2112 O O . SER A 1 250 ? 15.394 9.324 -32.671 1.00 93.50 250 SER A O 1
ATOM 2114 N N . ALA A 1 251 ? 14.134 8.934 -30.848 1.00 95.56 251 ALA A N 1
ATOM 2115 C CA . ALA A 1 251 ? 13.308 7.892 -31.442 1.00 95.56 251 ALA A CA 1
ATOM 2116 C C . ALA A 1 251 ? 11.934 7.822 -30.774 1.00 95.56 251 ALA A C 1
ATOM 2118 O O . ALA A 1 251 ? 11.774 8.178 -29.604 1.00 95.56 251 ALA A O 1
ATOM 2119 N N . THR A 1 252 ? 10.951 7.293 -31.494 1.00 96.38 252 THR A N 1
ATOM 2120 C CA . THR A 1 252 ? 9.671 6.865 -30.934 1.00 96.38 252 THR A CA 1
ATOM 2121 C C . THR A 1 252 ? 9.814 5.443 -30.401 1.00 96.38 252 THR A C 1
ATOM 2123 O O . THR A 1 252 ? 9.996 4.501 -31.168 1.00 96.38 252 THR A O 1
ATOM 2126 N N . TRP A 1 253 ? 9.689 5.260 -29.088 1.00 95.56 253 TRP A N 1
ATOM 2127 C CA . TRP A 1 253 ? 9.542 3.946 -28.470 1.00 95.56 253 TRP A CA 1
ATOM 2128 C C . TRP A 1 253 ? 8.069 3.524 -28.463 1.00 95.56 253 TRP A C 1
ATOM 2130 O O . TRP A 1 253 ? 7.244 4.070 -27.722 1.00 95.56 253 TRP A O 1
ATOM 2140 N N . LYS A 1 254 ? 7.744 2.538 -29.301 1.00 93.25 254 LYS A N 1
ATOM 2141 C CA . LYS A 1 254 ? 6.433 1.891 -29.383 1.00 93.25 254 LYS A CA 1
ATOM 2142 C C . LYS A 1 254 ? 6.132 1.142 -28.089 1.00 93.25 254 LYS A C 1
ATOM 2144 O O . LYS A 1 254 ? 7.002 0.477 -27.538 1.00 93.25 254 LYS A O 1
ATOM 2149 N N . ASN A 1 255 ? 4.899 1.261 -27.604 1.00 86.75 255 ASN A N 1
ATOM 2150 C CA . ASN A 1 255 ? 4.431 0.677 -26.343 1.00 86.75 255 ASN A CA 1
ATOM 2151 C C . ASN A 1 255 ? 5.130 1.183 -25.071 1.00 86.75 255 ASN A C 1
ATOM 2153 O O . ASN A 1 255 ? 4.817 0.673 -24.006 1.00 86.75 255 ASN A O 1
ATOM 2157 N N . GLY A 1 256 ? 6.033 2.166 -25.157 1.00 90.50 256 GLY A N 1
ATOM 2158 C CA . GLY A 1 256 ? 6.547 2.927 -24.019 1.00 90.50 256 GLY A CA 1
ATOM 2159 C C . GLY A 1 256 ? 7.126 2.124 -22.833 1.00 90.50 256 GLY A C 1
ATOM 2160 O O . GLY A 1 256 ? 7.241 0.893 -22.856 1.00 90.50 256 GLY A O 1
ATOM 2161 N N . PRO A 1 257 ? 7.505 2.839 -21.756 1.00 89.94 257 PRO A N 1
ATOM 2162 C CA . PRO A 1 257 ? 8.002 2.209 -20.541 1.00 89.94 257 PRO A CA 1
ATOM 2163 C C . PRO A 1 257 ? 6.902 1.499 -19.769 1.00 89.94 257 PRO A C 1
ATOM 2165 O O . PRO A 1 257 ? 5.772 1.992 -19.659 1.00 89.94 257 PRO A O 1
ATOM 2168 N N . SER A 1 258 ? 7.284 0.384 -19.157 1.00 88.38 258 SER A N 1
ATOM 2169 C CA . SER A 1 258 ? 6.490 -0.270 -18.123 1.00 88.38 258 SER A CA 1
ATOM 2170 C C . SER A 1 258 ? 6.310 0.659 -16.902 1.00 88.38 258 SER A C 1
ATOM 2172 O O . SER A 1 258 ? 7.200 1.442 -16.554 1.00 88.38 258 SER A O 1
ATOM 2174 N N . CYS A 1 259 ? 5.155 0.600 -16.240 1.00 83.81 259 CYS A N 1
ATOM 2175 C CA . CYS A 1 259 ? 4.861 1.340 -15.010 1.00 83.81 259 CYS A CA 1
ATOM 2176 C C . CYS A 1 259 ? 3.888 0.582 -14.102 1.00 83.81 259 CYS A C 1
ATOM 2178 O O . CYS A 1 259 ? 3.117 -0.246 -14.577 1.00 83.81 259 CYS A O 1
ATOM 2180 N N . TYR A 1 260 ? 3.906 0.893 -12.804 1.00 80.00 260 TYR A N 1
ATOM 2181 C CA . TYR A 1 260 ? 2.969 0.331 -11.831 1.00 80.00 260 TYR A CA 1
ATOM 2182 C C . TYR A 1 260 ? 1.906 1.367 -11.461 1.00 80.00 260 TYR A C 1
ATOM 2184 O O . TYR A 1 260 ? 2.223 2.372 -10.820 1.00 80.00 260 TYR A O 1
ATOM 2192 N N . ASN A 1 261 ? 0.655 1.130 -11.854 1.00 71.62 261 ASN A N 1
ATOM 2193 C CA . ASN A 1 261 ? -0.487 1.972 -11.509 1.00 71.62 261 ASN A CA 1
ATOM 2194 C C . ASN A 1 261 ? -1.656 1.119 -11.002 1.00 71.62 261 ASN A C 1
ATOM 2196 O O . ASN A 1 261 ? -1.846 0.010 -11.477 1.00 71.62 261 ASN A O 1
ATOM 2200 N N . ASP A 1 262 ? -2.419 1.613 -10.024 1.00 70.88 262 ASP A N 1
ATOM 2201 C CA . ASP A 1 262 ? -3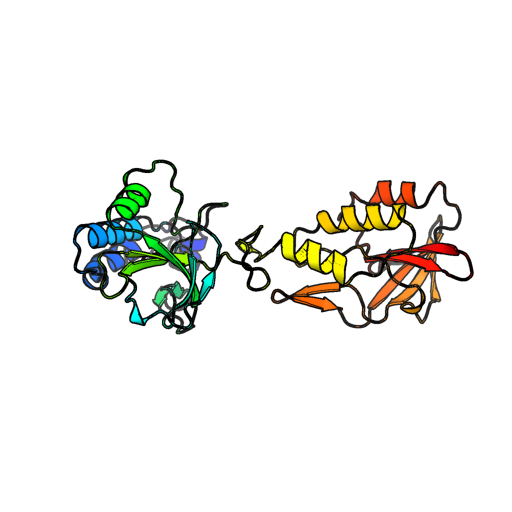.624 0.939 -9.503 1.00 70.88 262 ASP A CA 1
ATOM 2202 C C . ASP A 1 262 ? -3.435 -0.553 -9.152 1.00 70.88 262 ASP A C 1
ATOM 2204 O O . ASP A 1 262 ? -4.302 -1.391 -9.369 1.00 70.88 262 ASP A O 1
ATOM 2208 N N . ARG A 1 263 ? -2.273 -0.885 -8.569 1.00 70.12 263 ARG A N 1
ATOM 2209 C CA . ARG A 1 263 ? -1.847 -2.255 -8.205 1.00 70.12 263 ARG A CA 1
ATOM 2210 C C . ARG A 1 263 ? -1.573 -3.179 -9.403 1.00 70.12 263 ARG A C 1
ATOM 2212 O O . ARG A 1 263 ? -1.377 -4.389 -9.241 1.00 70.12 263 ARG A O 1
ATOM 2219 N N . GLU A 1 264 ? -1.478 -2.624 -10.604 1.00 74.56 264 GLU A N 1
ATOM 2220 C CA . GLU A 1 264 ? -1.219 -3.335 -11.848 1.00 74.56 264 GLU A CA 1
ATOM 2221 C C . GLU A 1 264 ? -0.003 -2.796 -12.592 1.00 74.56 264 GLU A C 1
ATOM 2223 O O . GLU A 1 264 ? 0.332 -1.615 -12.545 1.00 74.56 264 GLU A O 1
ATOM 2228 N N . TRP A 1 265 ? 0.704 -3.705 -13.259 1.00 79.88 265 TRP A N 1
ATOM 2229 C CA . TRP A 1 265 ? 1.788 -3.327 -14.147 1.00 79.88 265 TRP A CA 1
ATOM 2230 C C . TRP A 1 265 ? 1.211 -3.161 -15.542 1.00 79.88 265 TRP A C 1
ATOM 2232 O O . TRP A 1 265 ? 0.610 -4.086 -16.085 1.00 79.88 265 TRP A O 1
ATOM 2242 N N . THR A 1 266 ? 1.397 -1.982 -16.112 1.00 85.38 266 THR A N 1
ATOM 2243 C CA . THR A 1 266 ? 0.917 -1.635 -17.445 1.00 85.38 266 THR A CA 1
ATOM 2244 C C . THR A 1 266 ? 2.048 -1.008 -18.246 1.00 85.38 266 THR A C 1
ATOM 2246 O O . THR A 1 266 ? 3.083 -0.608 -17.710 1.00 85.38 266 THR A O 1
ATOM 2249 N N . ARG A 1 267 ? 1.854 -0.898 -19.557 1.00 86.56 267 ARG A N 1
ATOM 2250 C CA . ARG A 1 267 ? 2.743 -0.141 -20.438 1.00 86.56 267 ARG A CA 1
ATOM 2251 C C . ARG A 1 267 ? 2.177 1.253 -20.682 1.00 86.56 267 ARG A C 1
ATOM 2253 O O . ARG A 1 267 ? 0.966 1.414 -20.833 1.00 86.56 267 ARG A O 1
ATOM 2260 N N . LYS A 1 268 ? 3.038 2.273 -20.705 1.00 86.25 268 LYS A N 1
ATOM 2261 C CA . LYS A 1 268 ? 2.637 3.618 -21.142 1.00 86.25 268 LYS A CA 1
ATOM 2262 C C . LYS A 1 268 ? 2.427 3.643 -22.656 1.00 86.25 268 LYS A C 1
ATOM 2264 O O . LYS A 1 268 ? 2.896 2.776 -23.383 1.00 86.25 268 LYS A O 1
ATOM 2269 N N . SER A 1 269 ? 1.739 4.672 -23.143 1.00 90.50 269 SER A N 1
ATOM 2270 C CA . SER A 1 269 ? 1.643 4.928 -24.580 1.00 90.50 269 SER A CA 1
ATOM 2271 C C . SER A 1 269 ? 3.025 5.147 -25.205 1.00 90.50 269 SER A C 1
ATOM 2273 O O . SER A 1 269 ? 4.010 5.392 -24.499 1.00 90.50 269 SER A O 1
ATOM 2275 N N . ASN A 1 270 ? 3.068 5.133 -26.541 1.00 93.38 270 ASN A N 1
ATOM 2276 C CA . ASN A 1 270 ? 4.259 5.482 -27.313 1.00 93.38 270 ASN A CA 1
ATOM 2277 C C . ASN A 1 270 ? 4.936 6.731 -26.746 1.00 93.38 270 ASN A C 1
ATOM 2279 O O . ASN A 1 270 ? 4.273 7.710 -26.383 1.00 93.38 270 ASN A O 1
ATOM 2283 N N . LYS A 1 271 ? 6.263 6.680 -26.664 1.00 93.12 271 LYS A N 1
ATOM 2284 C CA . LYS A 1 271 ? 7.045 7.711 -25.997 1.00 93.12 271 LYS A CA 1
ATOM 2285 C C . LYS A 1 271 ? 8.254 8.089 -26.828 1.00 93.12 271 LYS A C 1
ATOM 2287 O O . LYS A 1 271 ? 9.008 7.222 -27.245 1.00 93.12 271 LYS A O 1
ATOM 2292 N N . VAL A 1 272 ? 8.464 9.387 -27.015 1.00 94.00 272 VAL A N 1
ATOM 2293 C CA . VAL A 1 272 ? 9.712 9.886 -27.592 1.00 94.00 272 VAL A CA 1
ATOM 2294 C C . VAL A 1 272 ? 10.822 9.758 -26.544 1.00 94.00 272 VAL A C 1
ATOM 2296 O O . VAL A 1 272 ? 10.633 10.109 -25.374 1.00 94.00 272 VAL A O 1
ATOM 2299 N N . VAL A 1 273 ? 11.959 9.206 -26.953 1.00 94.12 273 VAL A N 1
ATOM 2300 C CA . VAL A 1 273 ? 13.114 8.900 -26.103 1.00 94.12 273 VAL A CA 1
ATOM 2301 C C . VAL A 1 273 ? 14.398 9.404 -26.742 1.00 94.12 273 VAL A C 1
ATOM 2303 O O . VAL A 1 273 ? 14.479 9.570 -27.957 1.00 94.12 273 VAL A O 1
ATOM 2306 N N . THR A 1 274 ? 15.412 9.624 -25.912 1.00 93.31 274 THR A N 1
ATOM 2307 C CA . THR A 1 274 ? 16.762 9.947 -26.371 1.00 93.31 274 THR A CA 1
ATOM 2308 C C . THR A 1 274 ? 17.601 8.675 -26.411 1.00 93.31 274 THR A C 1
ATOM 2310 O O . THR A 1 274 ? 17.590 7.898 -25.456 1.00 93.31 274 THR A O 1
ATOM 2313 N N . LEU A 1 275 ? 18.332 8.467 -27.503 1.00 91.88 275 LEU A N 1
ATOM 2314 C CA . LEU A 1 275 ? 19.232 7.339 -27.698 1.00 91.88 275 LEU A CA 1
ATOM 2315 C C . LEU A 1 275 ? 20.684 7.815 -27.658 1.00 91.88 275 LEU A C 1
ATOM 2317 O O . LEU A 1 275 ? 21.055 8.767 -28.351 1.00 91.88 275 LEU A O 1
ATOM 2321 N N . LYS A 1 276 ? 21.509 7.099 -26.897 1.00 87.81 276 LYS A N 1
ATOM 2322 C CA . LYS A 1 276 ? 22.963 7.258 -26.883 1.00 87.81 276 LYS A CA 1
ATOM 2323 C C . LYS A 1 276 ? 23.612 5.944 -27.301 1.00 87.81 276 LYS A C 1
ATOM 2325 O O . LYS A 1 276 ? 23.487 4.937 -26.603 1.00 87.81 276 LYS A O 1
ATOM 2330 N N . TYR A 1 277 ? 24.276 5.962 -28.448 1.00 87.12 277 TYR A N 1
ATOM 2331 C CA . TYR A 1 277 ? 24.984 4.806 -28.992 1.00 87.12 277 TYR A CA 1
ATOM 2332 C C . TYR A 1 277 ? 26.353 4.667 -28.328 1.00 87.12 277 TYR A C 1
ATOM 2334 O O . TYR A 1 277 ? 27.058 5.653 -28.134 1.00 87.12 277 TYR A O 1
ATOM 2342 N N . LEU A 1 278 ? 26.744 3.439 -27.998 1.00 83.31 278 LEU A N 1
ATOM 2343 C CA . LEU A 1 278 ? 28.017 3.147 -27.342 1.00 83.31 278 LEU A CA 1
ATOM 2344 C C . LEU A 1 278 ? 29.030 2.589 -28.358 1.00 83.31 278 LEU A C 1
ATOM 2346 O O . LEU A 1 278 ? 29.285 1.387 -28.382 1.00 83.31 278 LEU A O 1
ATOM 2350 N N . TYR A 1 279 ? 29.599 3.463 -29.199 1.00 74.19 279 TYR A N 1
ATOM 2351 C CA . TYR A 1 279 ? 30.486 3.084 -30.318 1.00 74.19 279 TYR A CA 1
ATOM 2352 C C . TYR A 1 279 ? 31.893 2.616 -29.903 1.00 74.19 279 TYR A C 1
ATOM 2354 O O . TYR A 1 279 ? 32.494 1.808 -30.604 1.00 74.19 279 TYR A O 1
ATOM 2362 N N . ASN A 1 280 ? 32.440 3.121 -28.789 1.00 62.59 280 ASN A N 1
ATOM 2363 C CA . ASN A 1 280 ? 33.795 2.791 -28.331 1.00 62.59 280 ASN A CA 1
ATOM 2364 C C . ASN A 1 280 ? 33.764 2.235 -26.897 1.00 62.59 280 ASN A C 1
ATOM 2366 O O . ASN A 1 280 ? 33.842 2.959 -25.902 1.00 62.59 280 ASN A O 1
ATOM 2370 N N . SER A 1 281 ? 33.564 0.922 -26.797 1.00 53.72 281 SER A N 1
ATOM 2371 C CA . SER A 1 281 ? 33.183 0.215 -25.578 1.00 53.72 281 SER A CA 1
ATOM 2372 C C . SER A 1 281 ? 34.379 -0.368 -24.818 1.00 53.72 281 SER A C 1
ATOM 2374 O O . SER A 1 281 ? 34.697 -1.552 -24.956 1.00 53.72 281 SER A O 1
ATOM 2376 N N . GLN A 1 282 ? 34.963 0.378 -23.878 1.00 57.03 282 GLN A N 1
ATOM 2377 C CA . GLN A 1 282 ? 35.549 -0.286 -22.703 1.00 57.03 282 GLN A CA 1
ATOM 2378 C C . GLN A 1 282 ? 34.401 -0.869 -21.859 1.00 57.03 282 GLN A C 1
ATOM 2380 O O . GLN A 1 282 ? 33.999 -0.297 -20.854 1.00 57.03 282 GLN A O 1
ATOM 2385 N N . ASN A 1 283 ? 33.870 -1.990 -22.357 1.00 69.62 283 ASN A N 1
ATOM 2386 C CA . ASN A 1 283 ? 32.765 -2.831 -21.906 1.00 69.62 283 ASN A CA 1
ATOM 2387 C C . ASN A 1 283 ? 31.462 -2.085 -21.533 1.00 69.62 283 ASN A C 1
ATOM 2389 O O . ASN A 1 283 ? 31.395 -1.406 -20.511 1.00 69.62 283 ASN A O 1
ATOM 2393 N N . VAL A 1 284 ? 30.380 -2.280 -22.303 1.00 79.00 284 VAL A N 1
ATOM 2394 C CA . VAL A 1 284 ? 29.019 -1.809 -21.954 1.00 79.00 284 VAL A CA 1
ATOM 2395 C C . VAL A 1 284 ? 28.641 -2.177 -20.513 1.00 79.00 284 VAL A C 1
ATOM 2397 O O . VAL A 1 284 ? 28.062 -1.362 -19.801 1.00 79.00 284 VAL A O 1
ATOM 2400 N N . ILE A 1 285 ? 29.087 -3.342 -20.030 1.00 80.56 285 ILE A N 1
ATOM 2401 C CA . ILE A 1 285 ? 28.927 -3.795 -18.643 1.00 80.56 285 ILE A CA 1
ATOM 2402 C C . ILE A 1 285 ? 29.594 -2.828 -17.659 1.00 80.56 285 ILE A C 1
ATOM 2404 O O . ILE A 1 285 ? 29.013 -2.510 -16.628 1.00 80.56 285 ILE A O 1
ATOM 2408 N N . LYS A 1 286 ? 30.801 -2.329 -17.952 1.00 81.94 286 LYS A N 1
ATOM 2409 C CA . LYS A 1 286 ? 31.508 -1.357 -17.100 1.00 81.94 286 LYS A CA 1
ATOM 2410 C C . LYS A 1 286 ? 30.743 -0.038 -17.037 1.00 81.94 286 LYS A C 1
ATOM 2412 O O . LYS A 1 286 ? 30.587 0.516 -15.953 1.00 81.94 286 LYS A O 1
ATOM 2417 N N . HIS A 1 287 ? 30.234 0.436 -18.174 1.00 79.69 287 HIS A N 1
ATOM 2418 C CA . HIS A 1 287 ? 29.448 1.667 -18.223 1.00 79.69 287 HIS A CA 1
ATOM 2419 C C . HIS A 1 287 ? 28.123 1.521 -17.460 1.00 79.69 287 HIS A C 1
ATOM 2421 O O . HIS A 1 287 ? 27.816 2.344 -16.600 1.00 79.69 287 HIS A O 1
ATOM 2427 N N . LEU A 1 288 ? 27.390 0.427 -17.688 1.00 82.38 288 LEU A N 1
ATOM 2428 C CA . LEU A 1 288 ? 26.174 0.099 -16.944 1.00 82.38 288 LEU A CA 1
ATOM 2429 C C . LEU A 1 288 ? 26.449 -0.042 -15.437 1.00 82.38 288 LEU A C 1
ATOM 2431 O O . LEU A 1 288 ? 25.716 0.511 -14.623 1.00 82.38 288 LEU A O 1
ATOM 2435 N N . ASN A 1 289 ? 27.546 -0.692 -15.042 1.00 81.62 289 ASN A N 1
ATOM 2436 C CA . ASN A 1 289 ? 27.948 -0.807 -13.637 1.00 81.62 289 ASN A CA 1
ATOM 2437 C C . ASN A 1 289 ? 28.316 0.533 -12.988 1.00 81.62 289 ASN A C 1
ATOM 2439 O O . ASN A 1 289 ? 28.132 0.690 -11.783 1.00 81.62 289 ASN A O 1
ATOM 2443 N N . MET A 1 290 ? 28.818 1.497 -13.760 1.00 79.38 290 MET A N 1
ATOM 2444 C CA . MET A 1 290 ? 29.095 2.845 -13.263 1.00 79.38 290 MET A CA 1
ATOM 2445 C C . MET A 1 290 ? 27.797 3.619 -12.995 1.00 79.38 290 MET A C 1
ATOM 2447 O O . MET A 1 290 ? 27.702 4.348 -12.010 1.00 79.38 290 MET A O 1
ATOM 2451 N N . ILE A 1 291 ? 26.783 3.446 -13.847 1.00 75.38 291 ILE A N 1
ATOM 2452 C CA . ILE A 1 291 ? 25.537 4.225 -13.787 1.00 75.38 291 ILE A CA 1
ATOM 2453 C C . ILE A 1 291 ? 24.400 3.528 -13.028 1.00 75.38 291 ILE A C 1
ATOM 2455 O O . ILE A 1 291 ? 23.453 4.201 -12.629 1.00 75.38 291 ILE A O 1
ATOM 2459 N N . LYS A 1 292 ? 24.498 2.223 -12.725 1.00 71.44 292 LYS A N 1
ATOM 2460 C CA . LYS A 1 292 ? 23.455 1.449 -12.009 1.00 71.44 292 LYS A CA 1
ATOM 2461 C C . LYS A 1 292 ? 23.129 1.937 -10.590 1.00 71.44 292 LYS A C 1
ATOM 2463 O O . LYS A 1 292 ? 22.213 1.411 -9.952 1.00 71.44 292 LYS A O 1
ATOM 2468 N N . PHE A 1 293 ? 23.901 2.883 -10.056 1.00 64.50 293 PHE A N 1
ATOM 2469 C CA . PHE A 1 293 ? 23.676 3.513 -8.750 1.00 64.50 293 PHE A CA 1
ATOM 2470 C C . PHE A 1 293 ? 23.143 4.945 -8.850 1.00 64.50 293 PHE A C 1
ATOM 2472 O O . PHE A 1 293 ? 22.815 5.550 -7.833 1.00 64.50 293 PHE A O 1
ATOM 2479 N N . ASN A 1 294 ? 23.015 5.489 -10.059 1.00 69.75 294 ASN A N 1
ATOM 2480 C CA . ASN A 1 294 ? 22.553 6.849 -10.261 1.00 69.75 294 ASN A CA 1
ATOM 2481 C C . ASN A 1 294 ? 21.041 6.875 -10.547 1.00 69.75 294 ASN A C 1
ATOM 2483 O O . ASN A 1 294 ? 20.610 6.844 -11.700 1.00 69.75 294 ASN A O 1
ATOM 2487 N N . LYS A 1 295 ? 20.221 6.979 -9.488 1.00 61.00 295 LYS A N 1
ATOM 2488 C CA . LYS A 1 295 ? 18.754 7.143 -9.612 1.00 61.00 295 LYS A CA 1
ATOM 2489 C C . LYS A 1 295 ? 18.356 8.391 -10.431 1.00 61.00 295 LYS A C 1
ATOM 2491 O O . LYS A 1 295 ? 17.241 8.457 -10.939 1.00 61.00 295 LYS A O 1
ATOM 2496 N N . TYR A 1 296 ? 19.256 9.362 -10.614 1.00 59.91 296 TYR A N 1
ATOM 2497 C CA . TYR A 1 296 ? 18.988 10.597 -11.358 1.00 59.91 296 TYR A CA 1
ATOM 2498 C C . TYR A 1 296 ? 19.181 10.469 -12.871 1.00 59.91 296 TYR A C 1
ATOM 2500 O O . TYR A 1 296 ? 18.798 11.379 -13.607 1.00 59.91 296 TYR A O 1
ATOM 2508 N N . SER A 1 297 ? 19.730 9.354 -13.361 1.00 66.94 297 SER A N 1
ATOM 2509 C CA . SER A 1 297 ? 20.055 9.192 -14.782 1.00 66.94 297 SER A CA 1
ATOM 2510 C C . SER A 1 297 ? 18.834 9.085 -15.704 1.00 66.94 297 SER A C 1
ATOM 2512 O O . SER A 1 297 ? 19.017 9.070 -16.914 1.00 66.94 297 SER A O 1
ATOM 2514 N N . LYS A 1 298 ? 17.598 9.042 -15.175 1.00 84.31 298 LYS A N 1
ATOM 2515 C CA . LYS A 1 298 ? 16.331 8.978 -15.940 1.00 84.31 298 LYS A CA 1
ATOM 2516 C C . LYS A 1 298 ? 16.390 8.025 -17.150 1.00 84.31 298 LYS A C 1
ATOM 2518 O O . LYS A 1 298 ? 15.910 8.339 -18.240 1.00 84.31 298 LYS A O 1
ATOM 2523 N N . MET A 1 299 ? 17.009 6.864 -16.952 1.00 88.94 299 MET A N 1
ATOM 2524 C CA . MET A 1 299 ? 17.235 5.850 -17.981 1.00 88.94 299 MET A CA 1
ATOM 2525 C C . MET A 1 299 ? 16.081 4.868 -18.041 1.00 88.94 299 MET A C 1
ATOM 2527 O O . MET A 1 299 ? 15.707 4.314 -17.013 1.00 88.94 299 MET A O 1
ATOM 2531 N N . TYR A 1 300 ? 15.574 4.607 -19.241 1.00 91.44 300 TYR A N 1
ATOM 2532 C CA . TYR A 1 300 ? 14.560 3.582 -19.468 1.00 91.44 300 TYR A CA 1
ATOM 2533 C C . TYR A 1 300 ? 15.148 2.198 -19.684 1.00 91.44 300 TYR A C 1
ATOM 2535 O O . TYR A 1 300 ? 14.496 1.209 -19.373 1.00 91.44 300 TYR A O 1
ATOM 2543 N N . GLY A 1 301 ? 16.360 2.102 -20.224 1.00 92.00 301 GLY A N 1
ATOM 2544 C CA . GLY A 1 301 ? 16.864 0.789 -20.570 1.00 92.00 301 GLY A CA 1
ATOM 2545 C C . GLY A 1 301 ? 18.050 0.779 -21.503 1.00 92.00 301 GLY A C 1
ATOM 2546 O O . GLY A 1 301 ? 18.706 1.796 -21.752 1.00 92.00 301 GLY A O 1
ATOM 2547 N N . VAL A 1 302 ? 18.273 -0.412 -22.040 1.00 93.12 302 VAL A N 1
ATOM 2548 C CA . VAL A 1 302 ? 19.281 -0.701 -23.051 1.00 93.12 302 VAL A CA 1
ATOM 2549 C C . VAL A 1 302 ? 18.651 -1.512 -24.182 1.00 93.12 302 VAL A C 1
ATOM 2551 O O . VAL A 1 302 ? 17.752 -2.322 -23.966 1.00 93.12 302 VAL A O 1
ATOM 2554 N N . SER A 1 303 ? 19.118 -1.256 -25.395 1.00 94.69 303 SER A N 1
ATOM 2555 C CA . SER A 1 303 ? 18.799 -1.985 -26.621 1.00 94.69 303 SER A CA 1
ATOM 2556 C C . SER A 1 303 ? 20.109 -2.357 -27.313 1.00 94.69 303 SER A C 1
ATOM 2558 O O . SER A 1 303 ? 21.166 -1.806 -26.997 1.00 94.69 303 SER A O 1
ATOM 2560 N N . GLN A 1 304 ? 20.047 -3.237 -28.305 1.00 93.38 304 GLN A N 1
ATOM 2561 C CA . GLN A 1 304 ? 21.149 -3.482 -29.231 1.00 93.38 304 GLN A CA 1
ATOM 2562 C C . GLN A 1 304 ? 20.626 -3.417 -30.658 1.00 93.38 304 GLN A C 1
ATOM 2564 O O . GLN A 1 304 ? 19.596 -4.015 -30.963 1.00 93.38 304 GLN A O 1
ATOM 2569 N N . ASN A 1 305 ? 21.311 -2.665 -31.515 1.00 92.06 305 ASN A N 1
ATOM 2570 C CA . ASN A 1 305 ? 21.012 -2.676 -32.939 1.00 92.06 305 ASN A CA 1
ATOM 2571 C C . ASN A 1 305 ? 21.399 -4.061 -33.503 1.00 92.06 305 ASN A C 1
ATOM 2573 O O . ASN A 1 305 ? 22.558 -4.445 -33.360 1.00 92.06 305 ASN A O 1
ATOM 2577 N N . PRO A 1 306 ? 20.468 -4.814 -34.114 1.00 90.44 306 PRO A N 1
ATOM 2578 C CA . PRO A 1 306 ? 20.736 -6.172 -34.581 1.00 90.44 306 PRO A CA 1
ATOM 2579 C C . PRO A 1 306 ? 21.678 -6.227 -35.792 1.00 90.44 306 PRO A C 1
ATOM 2581 O O . PRO A 1 306 ? 22.315 -7.251 -36.001 1.00 90.44 306 PRO A O 1
ATOM 2584 N N . ASP A 1 307 ? 21.784 -5.144 -36.566 1.00 90.56 307 ASP A N 1
ATOM 2585 C CA . ASP A 1 307 ? 22.607 -5.083 -37.777 1.00 90.56 307 ASP A CA 1
ATOM 2586 C C . ASP A 1 307 ? 24.057 -4.694 -37.464 1.00 90.56 307 ASP A C 1
ATOM 2588 O O . ASP A 1 307 ? 24.989 -5.159 -38.114 1.00 90.56 307 ASP A O 1
ATOM 2592 N N . THR A 1 308 ? 24.255 -3.811 -36.479 1.00 89.75 308 THR A N 1
ATOM 2593 C CA . THR A 1 308 ? 25.587 -3.296 -36.107 1.00 89.75 308 THR A CA 1
ATOM 2594 C C . THR A 1 308 ? 26.137 -3.892 -34.817 1.00 89.75 308 THR A C 1
ATOM 2596 O O . THR A 1 308 ? 27.294 -3.653 -34.484 1.00 89.75 308 THR A O 1
ATOM 2599 N N . GLU A 1 309 ? 25.307 -4.616 -34.065 1.00 88.06 309 GLU A N 1
ATOM 2600 C CA . GLU A 1 309 ? 25.579 -5.140 -32.720 1.00 88.06 309 GLU A CA 1
ATOM 2601 C C . GLU A 1 309 ? 25.913 -4.066 -31.665 1.00 88.06 309 GLU A C 1
ATOM 2603 O O . GLU A 1 309 ? 26.276 -4.385 -30.528 1.00 88.06 309 GLU A O 1
ATOM 2608 N N . ILE A 1 310 ? 25.738 -2.783 -31.995 1.00 89.50 310 ILE A N 1
ATOM 2609 C CA . ILE A 1 310 ? 26.039 -1.666 -31.098 1.00 89.50 310 ILE A CA 1
ATOM 2610 C C . ILE A 1 310 ? 24.947 -1.542 -30.036 1.00 89.50 310 ILE A C 1
ATOM 2612 O O . ILE A 1 310 ? 23.751 -1.472 -30.341 1.00 89.50 310 ILE A O 1
ATOM 2616 N N . TYR A 1 311 ? 25.372 -1.464 -28.774 1.00 90.81 311 TYR A N 1
ATOM 2617 C CA . TYR A 1 311 ? 24.481 -1.194 -27.650 1.00 90.81 311 TYR A CA 1
ATOM 2618 C C . TYR A 1 311 ? 24.055 0.274 -27.612 1.00 90.81 311 TYR A C 1
ATOM 2620 O O . TYR A 1 311 ? 24.843 1.193 -27.849 1.00 90.81 311 TY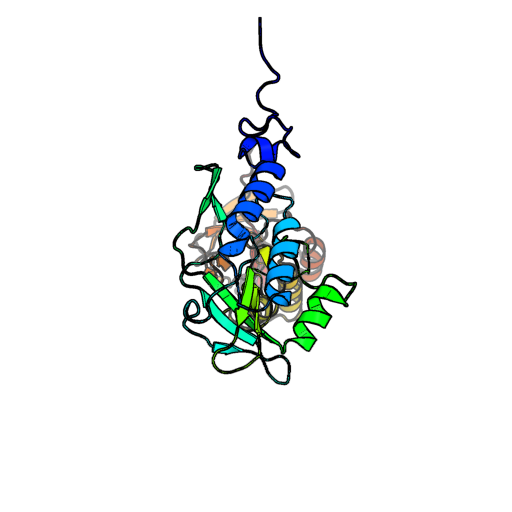R A O 1
ATOM 2628 N N . ILE A 1 312 ? 22.792 0.481 -27.255 1.00 91.56 312 ILE A N 1
ATOM 2629 C CA . ILE A 1 312 ? 22.129 1.779 -27.221 1.00 91.56 312 ILE A CA 1
ATOM 2630 C C . ILE A 1 312 ? 21.515 1.957 -25.841 1.00 91.56 312 ILE A C 1
ATOM 2632 O O . ILE A 1 312 ? 20.690 1.150 -25.413 1.00 91.56 312 ILE A O 1
ATOM 2636 N N . LEU A 1 313 ? 21.890 3.029 -25.155 1.00 90.81 313 LEU A N 1
ATOM 2637 C CA . LEU A 1 313 ? 21.237 3.446 -23.921 1.00 90.81 313 LEU A CA 1
ATOM 2638 C C . LEU A 1 313 ? 20.051 4.350 -24.247 1.00 90.81 313 LEU A C 1
ATOM 2640 O O . LEU A 1 313 ? 20.153 5.243 -25.091 1.00 90.81 313 LEU A O 1
ATOM 2644 N N . ILE A 1 314 ? 18.938 4.120 -23.557 1.00 92.38 314 ILE A N 1
ATOM 2645 C CA . ILE A 1 314 ? 17.667 4.794 -23.818 1.00 92.38 314 ILE A CA 1
ATOM 2646 C C . ILE A 1 314 ? 17.301 5.636 -22.600 1.00 92.38 314 ILE A C 1
ATOM 2648 O O . ILE A 1 314 ? 17.179 5.126 -21.484 1.00 92.38 314 ILE A O 1
ATOM 2652 N N . PHE A 1 315 ? 17.109 6.932 -22.821 1.00 89.69 315 PHE A N 1
ATOM 2653 C CA . PHE A 1 315 ? 16.881 7.931 -21.782 1.00 89.69 315 PHE A CA 1
ATOM 2654 C C . PHE A 1 315 ? 15.538 8.635 -21.957 1.00 89.69 315 PHE A C 1
ATOM 2656 O O . PHE A 1 315 ? 15.010 8.786 -23.065 1.00 89.69 315 PHE A O 1
ATOM 2663 N N . GLN A 1 316 ? 15.008 9.141 -20.846 1.00 88.25 316 GLN A N 1
ATOM 2664 C CA . GLN A 1 316 ? 14.012 10.200 -20.888 1.00 88.25 316 GLN A CA 1
ATOM 2665 C C . GLN A 1 316 ? 14.600 11.436 -21.571 1.00 88.25 316 GLN A C 1
ATOM 2667 O O . GLN A 1 316 ? 15.742 11.797 -21.305 1.00 88.25 316 GLN A O 1
ATOM 2672 N N . ILE A 1 317 ? 13.802 12.081 -22.429 1.00 79.88 317 ILE A N 1
ATOM 2673 C CA . ILE A 1 317 ? 14.216 13.251 -23.212 1.00 79.88 317 ILE A CA 1
ATOM 2674 C C . ILE A 1 317 ? 14.930 14.279 -22.333 1.00 79.88 317 ILE A C 1
ATOM 2676 O O . ILE A 1 317 ? 14.358 14.792 -21.365 1.00 79.88 317 ILE A O 1
ATOM 2680 N N . TYR A 1 318 ? 16.147 14.629 -22.740 1.00 61.38 318 TYR A N 1
ATOM 2681 C CA . TYR A 1 318 ? 16.800 15.859 -22.325 1.00 61.38 318 TYR A CA 1
ATOM 2682 C C . TYR A 1 318 ? 16.375 16.963 -23.291 1.00 61.38 318 TYR A C 1
ATOM 2684 O O . TYR A 1 318 ? 16.702 16.920 -24.475 1.00 61.38 318 TYR A O 1
ATOM 2692 N N . ILE A 1 319 ? 15.658 17.973 -22.796 1.00 47.59 319 ILE A N 1
ATOM 2693 C CA . ILE A 1 319 ? 15.626 19.257 -23.498 1.00 47.59 319 ILE A CA 1
ATOM 2694 C C . ILE A 1 319 ? 17.008 19.863 -23.272 1.00 47.59 319 ILE A C 1
ATOM 2696 O O . ILE A 1 319 ? 17.269 20.441 -22.215 1.00 47.59 319 ILE A O 1
ATOM 2700 N N . VAL A 1 320 ? 17.911 19.705 -24.238 1.00 44.25 320 VAL A N 1
ATOM 2701 C CA . VAL A 1 320 ? 19.093 20.560 -24.299 1.00 44.25 320 VAL A CA 1
ATOM 2702 C C . VAL A 1 320 ? 18.555 21.958 -24.580 1.00 44.25 320 VAL A C 1
ATOM 2704 O O . VAL A 1 320 ? 18.124 22.257 -25.692 1.00 44.25 320 VAL A O 1
ATOM 2707 N N . LYS A 1 321 ? 18.508 22.819 -23.557 1.00 35.19 321 LYS A N 1
ATOM 2708 C CA . LYS A 1 321 ? 18.442 24.260 -23.805 1.00 35.19 321 LYS A CA 1
ATOM 2709 C C . LYS A 1 321 ? 19.740 24.606 -24.525 1.00 35.19 321 LYS A C 1
ATOM 2711 O O . LYS A 1 321 ? 20.770 24.737 -23.870 1.00 35.19 321 LYS A O 1
ATOM 2716 N N . MET A 1 322 ? 19.694 24.690 -25.853 1.00 31.75 322 MET A N 1
ATOM 2717 C CA . MET A 1 322 ? 20.750 25.351 -26.609 1.00 31.75 322 MET A CA 1
ATOM 2718 C C . MET A 1 322 ? 20.858 26.771 -26.042 1.00 31.75 322 MET A C 1
ATOM 2720 O O . MET A 1 322 ? 19.850 27.478 -25.959 1.00 31.75 322 MET A O 1
ATOM 2724 N N . ARG A 1 323 ? 22.038 27.120 -25.529 1.00 34.59 323 ARG A N 1
ATOM 2725 C CA . ARG A 1 323 ? 22.382 28.500 -25.186 1.00 34.59 323 ARG A CA 1
ATOM 2726 C C . ARG A 1 323 ? 22.910 29.203 -26.418 1.00 34.59 323 ARG A C 1
ATOM 2728 O O . ARG A 1 323 ? 23.630 28.525 -27.184 1.00 34.59 323 ARG A O 1
#

Secondary structure (DSSP, 8-state):
---SSSSSB-TTT-PBPSSHHHHHTT--HHHHHHHHHHTGGGG--S-HHHHHHHHHHHHT--STTPPPPEE--GGGEEEEEEE-STT--EEEEEESS---EEETTTTEEE-----EEEEEEEE-HHHHHIIIII-SS--EESS--TTSEEEEEEEE-TTSS-EEEEEE--B-TTTSSBPSBTTTTB-HHHHHHHHHHHSPP-S-HHHHHHHHHHHHT--STTSPPPEE--GGGEEEEEEEEE-SS-EEEEEEETT--EEEETTEEEEPS-EEEEEEE--S-S-HHHHHHHHTT-GGG-EEEEEE-TTT--EEEEEE-------

Solvent-accessible surface area (backbone atoms only — not comparable to full-atom values): 18787 Å² total; per-residue (Å²): 134,85,86,89,74,78,72,56,42,35,91,88,78,67,48,67,39,92,43,72,68,30,37,76,40,64,46,43,63,70,62,51,46,52,54,48,64,77,44,54,84,77,39,65,74,92,39,70,72,58,33,48,49,40,52,54,54,46,63,65,62,78,55,79,84,37,42,56,42,36,60,44,66,56,89,41,57,41,82,75,39,84,43,74,76,80,92,66,54,30,26,40,29,32,30,51,57,37,70,58,40,66,36,65,87,76,60,44,74,42,60,84,71,43,68,29,68,27,28,39,37,76,35,47,61,71,53,51,48,41,67,70,75,64,48,83,72,72,62,60,34,44,46,92,51,94,89,37,47,38,36,43,31,41,30,56,44,84,100,54,83,34,30,27,46,33,29,56,65,46,55,30,91,89,75,71,44,68,28,75,36,60,94,74,63,36,38,60,71,60,52,55,49,48,54,69,76,72,53,62,75,77,84,41,70,71,58,45,50,52,37,49,59,49,47,70,70,61,86,53,66,84,53,74,52,41,39,59,44,64,48,89,38,52,41,78,73,41,82,76,48,67,60,102,86,48,65,35,28,35,25,40,29,55,56,32,58,62,43,54,53,96,93,39,80,46,63,39,66,67,35,73,28,28,37,42,68,53,88,82,65,83,46,67,65,54,54,49,64,68,48,68,76,47,87,82,65,53,44,44,30,43,30,46,42,88,89,76,67,42,42,29,42,33,27,59,67,75,81,75,77,82,127

Organism: Rhizophagus irregularis (strain DAOM 197198w) (NCBI:txid1432141)